Protein 1KSH (pdb70)

InterPro domains:
  IPR005225 Small GTP-binding domain [TIGR00231] (16-141)
  IPR006689 Small GTPase superfamily, ARF/SAR type [PF00025] (4-175)
  IPR006689 Small GTPase superfamily, ARF/SAR type [PR00328] (18-41)
  IPR006689 Small GTPase superfamily, ARF/SAR type [PR00328] (46-70)
  IPR006689 Small GTPase superfamily, ARF/SAR type [PR00328] (73-98)
  IPR006689 Small GTPase superfamily, ARF/SAR type [PR00328] (118-139)
  IPR006689 Small GTPase superfamily, ARF/SAR type [SM00178] (3-176)
  IPR027417 P-loop containing nucleoside triphosphate hydrolase [G3DSA:3.40.50.300] (4-183)
  IPR027417 P-loop containing nucleoside triphosphate hydrolase [SSF52540] (13-178)
  IPR044612 ADP-ribosylation factor-like protein 2/3 [PTHR45697] (1-177)
  IPR045873 ADP-ribosylation factor-like protein 2 [cd04154] (3-175)

Foldseek 3Di:
DAAEEEEEEAAPLCLVLLVQLVVVHDDPPDDFDPAWDWDFDDDPNHTYIYIYGGHYPVGLVCSVVPLARHQAYEYGGAQQCPPCLLVRLVSVVVVLVDPSNFAHAYEYEQEPPVDDRGDDVVSCVSNVVVVRDRHHYDYWYYYSNVNGGSCVRVVVNVVVSVVD/DVVVVVLVLFLVFKDWAKKFKALVVVRHTQWMDGPCQFDPPDQAATAGALCVVVRQKMKMKIKMWTQDWAAWKKKWKDKDQQPHDDIDIGTPGIDDHGDIDMDMDIDRPDQVSRAQRIKIWMWMDRVNRTSGIGIYGYGHD

Nearest PDB structures (foldseek):
  1ksj-assembly1_A  TM=1.004E+00  e=8.532E-33  Mus musculus
  3dof-assembly1_A  TM=9.939E-01  e=5.723E-32  Homo sapiens
  5di3-assembly1_A  TM=9.842E-01  e=5.595E-24  Chlamydomonas reinhardtii
  4zi2-assembly2_B  TM=9.908E-01  e=9.295E-24  Mus musculus
  3bh6-assembly1_A  TM=9.887E-01  e=1.720E-22  Mus musculus

CATH classification: 3.40.50.300

Structure (mmCIF, N/CA/C/O backbone):
data_1KSH
#
_entry.id   1KSH
#
_cell.length_a   44.454
_cell.length_b   65.395
_cell.length_c   104.409
_cell.angle_alpha   90.00
_cell.angle_beta   90.00
_cell.angle_gamma   90.00
#
_symmetry.space_group_name_H-M   'P 21 21 21'
#
loop_
_entity.id
_entity.type
_entity.pdbx_description
1 polymer 'arf-like protein 2'
2 polymer "RETINAL ROD RHODOPSIN-SENSITIVE CGMP 3',5'-CYCLIC PHOSPHODIESTERASE DELTA-SUBUNIT"
3 non-polymer 'MAGNESIUM ION'
4 non-polymer 'PHOSPHATE ION'
5 non-polymer "GUANOSINE-5'-DIPHOSPHATE"
6 water water
#
loop_
_atom_site.group_PDB
_atom_site.id
_atom_site.type_symbol
_atom_site.label_atom_id
_atom_site.label_alt_id
_atom_site.label_comp_id
_atom_site.label_asym_id
_atom_site.label_entity_id
_atom_site.label_seq_id
_atom_site.pdbx_PDB_ins_code
_atom_site.Cartn_x
_atom_site.Cartn_y
_atom_site.Cartn_z
_atom_site.occupancy
_atom_site.B_iso_or_equiv
_atom_site.auth_seq_id
_atom_site.auth_comp_id
_atom_site.auth_asym_id
_atom_site.auth_atom_id
_atom_site.pdbx_PDB_model_num
ATOM 1 N N . ARG A 1 17 ? 38.044 -4.647 25.467 1.00 55.82 15 ARG A N 1
ATOM 2 C CA . ARG A 1 17 ? 37.922 -3.387 26.258 1.00 55.23 15 ARG A CA 1
ATOM 3 C C . ARG A 1 17 ? 36.704 -3.445 27.170 1.00 53.80 15 ARG A C 1
ATOM 4 O O . ARG A 1 17 ? 35.842 -4.314 27.015 1.00 53.72 15 ARG A O 1
ATOM 12 N N . GLU A 1 18 ? 36.636 -2.523 28.124 1.00 51.72 16 GLU A N 1
ATOM 13 C CA . GLU A 1 18 ? 35.503 -2.480 29.035 1.00 49.37 16 GLU A CA 1
ATOM 14 C C . GLU A 1 18 ? 34.291 -1.982 28.255 1.00 45.63 16 GLU A C 1
ATOM 15 O O . GLU A 1 18 ? 34.431 -1.248 27.276 1.00 44.49 16 GLU A O 1
ATOM 21 N N . LEU A 1 19 ? 33.102 -2.391 28.677 1.00 40.83 17 LEU A N 1
ATOM 22 C CA . LEU A 1 19 ? 31.893 -1.922 28.016 1.00 35.84 17 LEU A CA 1
ATOM 23 C C . LEU A 1 19 ? 31.181 -0.961 28.953 1.00 33.07 17 LEU A C 1
ATOM 24 O O . LEU A 1 19 ? 31.125 -1.186 30.159 1.00 29.19 17 LEU A O 1
ATOM 29 N N . ARG A 1 20 ? 30.659 0.123 28.395 1.00 30.72 18 ARG A N 1
ATOM 30 C CA . ARG A 1 20 ? 29.940 1.094 29.198 1.00 30.59 18 ARG A CA 1
ATOM 31 C C . ARG A 1 20 ? 28.453 0.976 28.908 1.00 27.74 18 ARG A C 1
ATOM 32 O O . ARG A 1 20 ? 28.016 1.145 27.766 1.00 28.71 18 ARG A O 1
ATOM 40 N N . LEU A 1 21 ? 27.686 0.666 29.944 1.00 27.17 19 LEU A N 1
ATOM 41 C CA . LEU A 1 21 ? 26.240 0.528 29.812 1.00 26.32 19 LEU A CA 1
ATOM 42 C C . LEU A 1 21 ? 25.576 1.661 30.582 1.00 24.89 19 LEU A C 1
ATOM 43 O O . LEU A 1 21 ? 25.866 1.873 31.749 1.00 27.26 19 LEU A O 1
ATOM 48 N N . LEU A 1 22 ? 24.688 2.389 29.919 1.00 24.16 20 LEU A N 1
ATOM 49 C CA . LEU A 1 22 ? 24.003 3.503 30.546 1.00 22.57 20 LEU A CA 1
ATOM 50 C C . LEU A 1 22 ? 22.552 3.088 30.801 1.00 23.73 20 LEU A C 1
ATOM 51 O O . LEU A 1 22 ? 21.831 2.745 29.867 1.00 22.26 20 LEU A O 1
ATOM 56 N N . MET A 1 23 ? 22.143 3.080 32.065 1.00 21.00 21 MET A N 1
ATOM 57 C CA . MET A 1 23 ? 20.774 2.695 32.407 1.00 20.15 21 MET A CA 1
ATOM 58 C C . MET A 1 23 ? 19.973 3.923 32.836 1.00 18.42 21 MET A C 1
ATOM 59 O O . MET A 1 23 ? 20.258 4.566 33.852 1.00 19.54 21 MET A O 1
ATOM 64 N N . LEU A 1 24 ? 18.964 4.233 32.034 1.00 19.34 22 LEU A N 1
ATOM 65 C CA . LEU A 1 24 ? 18.120 5.395 32.240 1.00 18.46 22 LEU A CA 1
ATOM 66 C C . LEU A 1 24 ? 16.669 4.951 32.245 1.00 19.37 22 LEU A C 1
ATOM 67 O O . LEU A 1 24 ? 16.367 3.785 32.032 1.00 20.61 22 LEU A O 1
ATOM 72 N N . GLY A 1 25 ? 15.786 5.908 32.475 1.00 23.40 23 GLY A N 1
ATOM 73 C CA . GLY A 1 25 ? 14.369 5.617 32.529 1.00 23.23 23 GLY A CA 1
ATOM 74 C C . GLY A 1 25 ? 13.759 6.581 33.520 1.00 25.99 23 GLY A C 1
ATOM 75 O O . GLY A 1 25 ? 14.469 7.239 34.294 1.00 23.70 23 GLY A O 1
ATOM 76 N N . LEU A 1 26 ? 12.436 6.687 33.512 1.00 26.74 24 LEU A N 1
ATOM 77 C CA . LEU A 1 26 ? 11.792 7.590 34.448 1.00 26.72 24 LEU A CA 1
ATOM 78 C C . LEU A 1 26 ? 12.072 7.147 35.872 1.00 27.73 24 LEU A C 1
ATOM 79 O O . LEU A 1 26 ? 12.422 5.989 36.121 1.00 26.08 24 LEU A O 1
ATOM 84 N N . ASP A 1 27 ? 11.927 8.076 36.811 1.00 28.51 25 ASP A N 1
ATOM 85 C CA . ASP A 1 27 ? 12.105 7.759 38.217 1.00 30.53 25 ASP A CA 1
ATOM 86 C C . ASP A 1 27 ? 11.061 6.697 38.568 1.00 32.25 25 ASP A C 1
ATOM 87 O O . ASP A 1 27 ? 9.974 6.688 37.997 1.00 32.79 25 ASP A O 1
ATOM 92 N N . ASN A 1 28 ? 11.404 5.798 39.486 1.00 33.13 26 ASN A N 1
ATOM 93 C CA . ASN A 1 28 ? 10.505 4.727 39.924 1.00 35.30 26 ASN A CA 1
ATOM 94 C C . ASN A 1 28 ? 10.382 3.558 38.942 1.00 34.16 26 ASN A C 1
ATOM 95 O O . ASN A 1 28 ? 9.636 2.612 39.195 1.00 33.42 26 ASN A O 1
ATOM 100 N N . ALA A 1 29 ? 11.103 3.608 37.823 1.00 31.41 27 ALA A N 1
ATOM 101 C CA . ALA A 1 29 ? 11.027 2.512 36.853 1.00 30.77 27 ALA A CA 1
ATOM 102 C C . ALA A 1 29 ? 11.647 1.233 37.431 1.00 28.47 27 ALA A C 1
ATOM 103 O O . ALA A 1 29 ? 11.291 0.121 37.036 1.00 30.51 27 ALA A O 1
ATOM 105 N N . GLY A 1 30 ? 12.581 1.399 38.357 1.00 28.60 28 GLY A N 1
ATOM 106 C CA . GLY A 1 30 ? 13.221 0.251 38.979 1.00 26.12 28 GLY A CA 1
ATOM 107 C C . GLY A 1 30 ? 14.668 0.041 38.579 1.00 26.59 28 GLY A C 1
ATOM 108 O O . GLY A 1 30 ? 15.210 -1.049 38.758 1.00 24.04 28 GLY A O 1
ATOM 109 N N . LYS A 1 31 ? 15.299 1.092 38.054 1.00 25.06 29 LYS A N 1
ATOM 110 C CA . LYS A 1 31 ? 16.691 1.024 37.621 1.00 24.68 29 LYS A CA 1
ATOM 111 C C . LYS A 1 31 ? 17.643 0.524 38.702 1.00 24.19 29 LYS A C 1
ATOM 112 O O . LYS A 1 31 ? 18.399 -0.422 38.486 1.00 21.53 29 LYS A O 1
ATOM 118 N N . THR A 1 32 ? 17.597 1.150 39.873 1.00 23.68 30 THR A N 1
ATOM 119 C CA . THR A 1 32 ? 18.491 0.774 40.963 1.00 23.94 30 THR A CA 1
ATOM 120 C C . THR A 1 32 ? 18.259 -0.632 41.493 1.00 24.77 30 THR A C 1
ATOM 121 O O . THR A 1 32 ? 19.215 -1.347 41.805 1.00 23.52 30 THR A O 1
ATOM 125 N N . THR A 1 33 ? 16.998 -1.038 41.580 1.00 24.59 31 THR A N 1
ATOM 126 C CA . THR A 1 33 ? 16.689 -2.378 42.062 1.00 25.95 31 THR A CA 1
ATOM 127 C C . THR A 1 33 ? 17.241 -3.406 41.068 1.00 25.02 31 THR A C 1
ATOM 128 O O . THR A 1 33 ? 17.811 -4.416 41.467 1.00 24.79 31 THR A O 1
ATOM 132 N N . ILE A 1 34 ? 17.093 -3.138 39.774 1.00 25.33 32 ILE A N 1
ATOM 133 C CA . ILE A 1 34 ? 17.603 -4.063 38.771 1.00 24.27 32 ILE A CA 1
ATOM 134 C C . ILE A 1 34 ? 19.108 -4.228 38.944 1.00 28.03 32 ILE A C 1
ATOM 135 O O . ILE A 1 34 ? 19.620 -5.344 38.911 1.00 28.33 32 ILE A O 1
ATOM 140 N N . LEU A 1 35 ? 19.813 -3.119 39.146 1.00 28.40 33 LEU A N 1
ATOM 141 C CA . LEU A 1 35 ? 21.266 -3.189 39.284 1.00 30.02 33 LEU A CA 1
ATOM 142 C C . LEU A 1 35 ? 21.723 -3.950 40.522 1.00 30.68 33 LEU A C 1
ATOM 143 O O . LEU A 1 35 ? 22.636 -4.773 40.449 1.00 30.23 33 LEU A O 1
ATOM 148 N N . LYS A 1 36 ? 21.090 -3.686 41.658 1.00 30.02 34 LYS A N 1
ATOM 149 C CA . LYS A 1 36 ? 21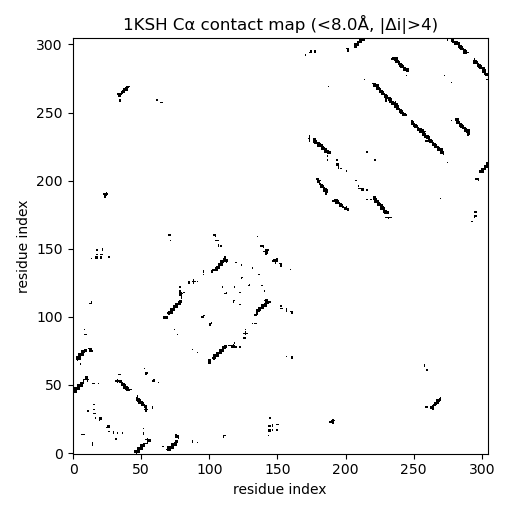.459 -4.378 42.882 1.00 31.59 34 LYS A CA 1
ATOM 150 C C . LYS A 1 36 ? 21.038 -5.841 42.808 1.00 32.18 34 LYS A C 1
ATOM 151 O O . LYS A 1 36 ? 21.801 -6.728 43.189 1.00 31.35 34 LYS A O 1
ATOM 157 N N . LYS A 1 37 ? 19.834 -6.096 42.303 1.00 31.84 35 LYS A N 1
ATOM 158 C CA . LYS A 1 37 ? 19.352 -7.462 42.171 1.00 32.98 35 LYS A CA 1
ATOM 159 C C . LYS A 1 37 ? 20.323 -8.245 41.281 1.00 33.76 35 LYS A C 1
ATOM 160 O O . LYS A 1 37 ? 20.697 -9.382 41.586 1.00 30.29 35 LYS A O 1
ATOM 166 N N . PHE A 1 38 ? 20.735 -7.623 40.181 1.00 32.95 36 PHE A N 1
ATOM 167 C CA . PHE A 1 38 ? 21.648 -8.263 39.249 1.00 36.53 36 PHE A CA 1
ATOM 168 C C . PHE A 1 38 ? 22.969 -8.652 39.900 1.00 36.39 36 PHE A C 1
ATOM 169 O O . PHE A 1 38 ? 23.537 -9.689 39.563 1.00 34.66 36 PHE A O 1
ATOM 177 N N . ASN A 1 39 ? 23.443 -7.836 40.841 1.00 36.28 37 ASN A N 1
ATOM 178 C CA . ASN A 1 39 ? 24.711 -8.103 41.521 1.00 39.31 37 ASN A CA 1
ATOM 179 C C . ASN A 1 39 ? 24.546 -8.891 42.827 1.00 41.18 37 ASN A C 1
ATOM 180 O O . ASN A 1 39 ? 25.454 -8.935 43.654 1.00 42.43 37 ASN A O 1
ATOM 185 N N . GLY A 1 40 ? 23.384 -9.510 43.009 1.00 41.83 38 GLY A N 1
ATOM 186 C CA . GLY A 1 40 ? 23.146 -10.301 44.207 1.00 43.64 38 GLY A CA 1
ATOM 187 C C . GLY A 1 40 ? 23.154 -9.537 45.517 1.00 43.53 38 GLY A C 1
ATOM 188 O O . GLY A 1 40 ? 23.491 -10.086 46.567 1.00 44.09 38 GLY A O 1
ATOM 189 N N . GLU A 1 41 ? 22.775 -8.268 45.468 1.00 43.53 39 GLU A N 1
ATOM 190 C CA . GLU A 1 41 ? 22.743 -7.444 46.667 1.00 44.22 39 GLU A CA 1
ATOM 191 C C . GLU A 1 41 ? 21.302 -7.245 47.122 1.00 45.05 39 GLU A C 1
ATOM 192 O O . GLU A 1 41 ? 20.371 -7.424 46.337 1.00 45.29 39 GLU A O 1
ATOM 198 N N . ASP A 1 42 ? 21.120 -6.892 48.392 1.00 47.21 40 ASP A N 1
ATOM 199 C CA . ASP A 1 42 ? 19.783 -6.678 48.940 1.00 50.34 40 ASP A CA 1
ATOM 200 C C . ASP A 1 42 ? 19.089 -5.493 48.271 1.00 50.95 40 ASP A C 1
ATOM 201 O O . ASP A 1 42 ? 19.712 -4.457 48.032 1.00 51.94 40 ASP A O 1
ATOM 206 N N . VAL A 1 43 ? 17.801 -5.648 47.975 1.00 50.37 41 VAL A N 1
ATOM 207 C CA . VAL A 1 43 ? 17.025 -4.593 47.331 1.00 53.02 41 VAL A CA 1
ATOM 208 C C . VAL A 1 43 ? 15.781 -4.219 48.137 1.00 55.76 41 VAL A C 1
ATOM 209 O O . VAL A 1 43 ? 14.702 -4.011 47.576 1.00 57.30 41 VAL A O 1
ATOM 213 N N . ASP A 1 44 ? 15.931 -4.132 49.454 1.00 57.40 42 ASP A N 1
ATOM 214 C CA . ASP A 1 44 ? 14.805 -3.783 50.314 1.00 59.16 42 ASP A CA 1
ATOM 215 C C . ASP A 1 44 ? 14.996 -2.395 50.912 1.00 58.81 42 ASP A C 1
ATOM 216 O O . ASP A 1 44 ? 14.042 -1.768 51.374 1.00 59.54 42 ASP A O 1
ATOM 221 N N . THR A 1 45 ? 16.236 -1.920 50.889 1.00 58.54 43 THR A N 1
ATOM 222 C CA . THR A 1 45 ? 16.566 -0.607 51.423 1.00 57.93 43 THR A CA 1
ATOM 223 C C . THR A 1 45 ? 17.015 0.322 50.299 1.00 56.41 43 THR A C 1
ATOM 224 O O . THR A 1 45 ? 17.998 1.054 50.434 1.00 57.27 43 THR A O 1
ATOM 228 N N . ILE A 1 46 ? 16.293 0.285 49.187 1.00 53.98 44 ILE A N 1
ATOM 229 C CA . ILE A 1 46 ? 16.626 1.129 48.047 1.00 50.88 44 ILE A CA 1
ATOM 230 C C . ILE A 1 46 ? 15.836 2.429 48.072 1.00 49.28 44 ILE A C 1
ATOM 231 O O . ILE A 1 46 ? 14.613 2.423 48.193 1.00 49.67 44 ILE A O 1
ATOM 236 N N . SER A 1 47 ? 16.544 3.546 47.957 1.00 46.29 45 SER A N 1
ATOM 237 C CA . SER A 1 47 ? 15.905 4.856 47.958 1.00 42.66 45 SER A CA 1
ATOM 238 C C . SER A 1 47 ? 16.171 5.551 46.627 1.00 39.84 45 SER A C 1
ATOM 239 O O . SER A 1 47 ? 16.971 5.075 45.819 1.00 38.82 45 SER A O 1
ATOM 242 N N . PRO A 1 48 ? 15.489 6.678 46.373 1.00 36.83 46 PRO A N 1
ATOM 243 C CA . PRO A 1 48 ? 15.698 7.395 45.115 1.00 33.28 46 PRO A CA 1
ATOM 244 C C . PRO A 1 48 ? 17.153 7.804 44.891 1.00 31.17 46 PRO A C 1
ATOM 245 O O . PRO A 1 48 ? 17.838 8.240 45.812 1.00 29.44 46 PRO A O 1
ATOM 249 N N . THR A 1 49 ? 17.615 7.658 43.654 1.00 26.43 47 THR A N 1
ATOM 250 C CA . THR A 1 49 ? 18.977 8.025 43.300 1.00 26.17 47 THR A CA 1
ATOM 251 C C . THR A 1 49 ? 19.008 9.504 42.946 1.00 25.50 47 THR A C 1
ATOM 252 O O . THR A 1 49 ? 18.326 9.943 42.020 1.00 25.94 47 THR A O 1
ATOM 256 N N . LEU A 1 50 ? 19.800 10.260 43.698 1.00 25.42 48 LEU A N 1
ATOM 257 C CA . LEU A 1 50 ? 19.936 11.704 43.516 1.00 27.32 48 LEU A CA 1
ATOM 258 C C . LEU A 1 50 ? 21.302 11.988 42.910 1.00 24.87 48 LEU A C 1
ATOM 259 O O . LEU A 1 50 ? 22.066 12.788 43.436 1.00 24.61 48 LEU A O 1
ATOM 264 N N . GLY A 1 51 ? 21.599 11.331 41.801 1.00 22.36 49 GLY A N 1
ATOM 265 C CA . GLY A 1 51 ? 22.890 11.486 41.165 1.00 22.69 49 GLY A CA 1
ATOM 266 C C . GLY A 1 51 ? 23.047 10.189 40.415 1.00 21.95 49 GLY A C 1
ATOM 267 O O . GLY A 1 51 ? 22.080 9.715 39.820 1.00 22.56 49 GLY A O 1
ATOM 268 N N . PHE A 1 52 ? 24.238 9.603 40.428 1.00 20.69 50 PHE A N 1
ATOM 269 C CA . PHE A 1 52 ? 24.410 8.333 39.745 1.00 22.51 50 PHE A CA 1
ATOM 270 C C . PHE A 1 52 ? 24.870 7.210 40.663 1.00 23.34 50 PHE A C 1
ATOM 271 O O . PHE A 1 52 ? 25.377 7.445 41.768 1.00 21.66 50 PHE A O 1
ATOM 279 N N A ASN A 1 53 ? 24.655 5.979 40.207 0.60 23.18 51 ASN A N 1
ATOM 280 N N B ASN A 1 53 ? 24.682 5.997 40.160 0.40 23.27 51 ASN A N 1
ATOM 281 C CA A ASN A 1 53 ? 25.086 4.772 40.909 0.60 25.05 51 ASN A CA 1
ATOM 282 C CA B ASN A 1 53 ? 25.012 4.752 40.834 0.40 24.63 51 ASN A CA 1
ATOM 283 C C A ASN A 1 53 ? 25.821 3.980 39.829 0.60 25.56 51 ASN A C 1
ATOM 284 C C B ASN A 1 53 ? 25.813 3.944 39.804 0.40 25.19 51 ASN A C 1
ATOM 285 O O A ASN A 1 53 ? 25.220 3.555 38.841 0.60 24.83 51 ASN A O 1
ATOM 286 O O B ASN A 1 53 ? 25.246 3.461 38.823 0.40 24.82 51 ASN A O 1
ATOM 295 N N . ILE A 1 54 ? 27.122 3.805 40.017 1.00 25.09 52 ILE A N 1
ATOM 296 C CA . ILE A 1 54 ? 27.964 3.078 39.070 1.00 26.39 52 ILE A CA 1
ATOM 297 C C . ILE A 1 54 ? 28.548 1.787 39.625 1.00 27.56 52 ILE A C 1
ATOM 298 O O . ILE A 1 54 ? 29.147 1.780 40.697 1.00 29.03 52 ILE A O 1
ATOM 303 N N . LYS A 1 55 ? 28.357 0.697 38.889 1.00 27.80 53 LYS A N 1
ATOM 304 C CA . LYS A 1 55 ? 28.913 -0.589 39.277 1.00 27.61 53 LYS A CA 1
ATOM 305 C C . LYS A 1 55 ? 29.878 -1.032 38.193 1.00 29.83 53 LYS A C 1
ATOM 306 O O . LYS A 1 55 ? 29.552 -1.002 37.004 1.00 27.70 53 LYS A O 1
ATOM 312 N N . THR A 1 56 ? 31.087 -1.386 38.611 1.00 30.00 54 THR A N 1
ATOM 313 C CA . THR A 1 56 ? 32.112 -1.878 37.705 1.00 34.50 54 THR A CA 1
ATOM 314 C C . THR A 1 56 ? 32.204 -3.349 38.071 1.00 34.89 54 THR A C 1
ATOM 315 O O . THR A 1 56 ? 32.467 -3.683 39.222 1.00 34.26 54 THR A O 1
ATOM 319 N N . LEU A 1 57 ? 31.967 -4.229 37.106 1.00 37.40 55 LEU A N 1
ATOM 320 C CA . LEU A 1 57 ? 32.023 -5.658 37.382 1.00 38.18 55 LEU A CA 1
ATOM 321 C C . LEU A 1 57 ? 32.307 -6.462 36.127 1.00 38.51 55 LEU A C 1
ATOM 322 O O . LEU A 1 57 ? 32.376 -5.908 35.034 1.00 39.73 55 LEU A O 1
ATOM 327 N N . GLU A 1 58 ? 32.488 -7.767 36.288 1.00 40.40 56 GLU A N 1
ATOM 328 C CA . GLU A 1 58 ? 32.739 -8.634 35.141 1.00 42.41 56 GLU A CA 1
ATOM 329 C C . GLU A 1 58 ? 31.607 -9.645 35.031 1.00 40.15 56 GLU A C 1
ATOM 330 O O . GLU A 1 58 ? 31.120 -10.168 36.031 1.00 39.87 56 GLU A O 1
ATOM 336 N N . HIS A 1 59 ? 31.177 -9.902 33.804 1.00 39.52 57 HIS A N 1
ATOM 337 C CA . HIS A 1 59 ? 30.097 -10.845 33.562 1.00 38.15 57 HIS A CA 1
ATOM 338 C C . HIS A 1 59 ? 30.366 -11.556 32.247 1.00 37.05 57 HIS A C 1
ATOM 339 O O . HIS A 1 59 ? 30.417 -10.921 31.193 1.00 37.35 57 HIS A O 1
ATOM 346 N N . ARG A 1 60 ? 30.554 -12.869 32.309 1.00 37.85 58 ARG A N 1
ATOM 347 C CA . ARG A 1 60 ? 30.809 -13.631 31.097 1.00 38.52 58 ARG A CA 1
ATOM 348 C C . ARG A 1 60 ? 32.067 -13.124 30.407 1.00 39.75 58 ARG A C 1
ATOM 349 O O . ARG A 1 60 ? 32.092 -12.965 29.187 1.00 40.19 58 ARG A O 1
ATOM 362 N N . GLY A 1 61 ? 33.106 -12.854 31.189 1.00 40.19 59 GLY A N 1
ATOM 363 C CA . GLY A 1 61 ? 34.352 -12.380 30.611 1.00 40.89 59 GLY A CA 1
ATOM 364 C C . GLY A 1 61 ? 34.387 -10.914 30.218 1.00 40.58 59 GLY A C 1
ATOM 365 O O . GLY A 1 61 ? 35.453 -10.392 29.896 1.00 41.98 59 GLY A O 1
ATOM 366 N N . PHE A 1 62 ? 33.234 -10.248 30.217 1.00 40.19 60 PHE A N 1
ATOM 367 C CA . PHE A 1 62 ? 33.193 -8.831 29.869 1.00 39.31 60 PHE A CA 1
ATOM 368 C C . PHE A 1 62 ? 33.382 -7.996 31.128 1.00 38.77 60 PHE A C 1
ATOM 369 O O . PHE A 1 62 ? 32.868 -8.346 32.189 1.00 38.58 60 PHE A O 1
ATOM 377 N N . LYS A 1 63 ? 34.113 -6.896 31.006 1.00 39.57 61 LYS A N 1
ATOM 378 C CA . LYS A 1 63 ? 34.292 -5.987 32.130 1.00 40.85 61 LYS A CA 1
ATOM 379 C C . LYS A 1 63 ? 33.284 -4.886 31.837 1.00 38.30 61 LYS A C 1
ATOM 380 O O . LYS A 1 63 ? 33.360 -4.233 30.800 1.00 37.95 61 LYS A O 1
ATOM 386 N N . LEU A 1 64 ? 32.343 -4.680 32.748 1.00 35.96 62 LEU A N 1
ATOM 387 C CA . LEU A 1 64 ? 31.309 -3.685 32.530 1.00 33.46 62 LEU A CA 1
ATOM 388 C C . LEU A 1 64 ? 31.315 -2.521 33.508 1.00 33.11 62 LEU A C 1
ATOM 389 O O . LEU A 1 64 ? 31.650 -2.676 34.684 1.00 34.57 62 LEU A O 1
ATOM 394 N N . ASN A 1 65 ? 30.950 -1.350 32.997 1.00 30.95 63 ASN A N 1
ATOM 395 C CA . ASN A 1 65 ? 30.825 -0.147 33.806 1.00 31.21 63 ASN A CA 1
ATOM 396 C C . ASN A 1 65 ? 29.367 0.223 33.602 1.00 28.99 63 ASN A C 1
ATOM 397 O O . ASN A 1 65 ? 29.011 0.768 32.560 1.00 30.87 63 ASN A O 1
ATOM 402 N N . ILE A 1 66 ? 28.524 -0.078 34.583 1.00 28.15 64 ILE A N 1
ATOM 403 C CA . ILE A 1 66 ? 27.100 0.205 34.457 1.00 26.80 64 ILE A CA 1
ATOM 404 C C . ILE A 1 66 ? 26.660 1.445 35.218 1.00 25.91 64 ILE A C 1
ATOM 405 O O . ILE A 1 66 ? 26.726 1.504 36.452 1.00 26.46 64 ILE A O 1
ATOM 410 N N . TRP A 1 67 ? 26.212 2.439 34.463 1.00 21.61 65 TRP A N 1
ATOM 411 C CA . TRP A 1 67 ? 25.769 3.694 35.038 1.00 23.62 65 TRP A CA 1
ATOM 412 C C . TRP A 1 67 ? 24.252 3.789 35.199 1.00 24.40 65 TRP A C 1
ATOM 413 O O . TRP A 1 67 ? 23.519 3.884 34.216 1.00 26.97 65 TRP A O 1
ATOM 424 N N . ASP A 1 68 ? 23.797 3.774 36.443 1.00 24.11 66 ASP A N 1
ATOM 425 C CA . ASP A 1 68 ? 22.381 3.913 36.748 1.00 21.16 66 ASP A CA 1
ATOM 426 C C . ASP A 1 68 ? 2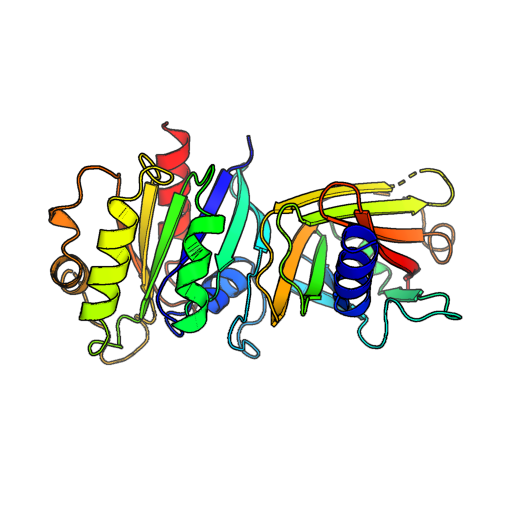2.243 5.383 37.146 1.00 20.34 66 ASP A C 1
ATOM 427 O O . ASP A 1 68 ? 22.687 5.792 38.215 1.00 21.87 66 ASP A O 1
ATOM 432 N N . VAL A 1 69 ? 21.676 6.199 36.264 1.00 20.66 67 VAL A N 1
ATOM 433 C CA . VAL A 1 69 ? 21.536 7.615 36.581 1.00 20.75 67 VAL A CA 1
ATOM 434 C C . VAL A 1 69 ? 20.096 7.934 36.996 1.00 21.62 67 VAL A C 1
ATOM 435 O O . VAL A 1 69 ? 19.151 7.447 36.376 1.00 21.62 67 VAL A O 1
ATOM 439 N N . GLY A 1 70 ? 19.945 8.756 38.032 1.00 21.42 68 GLY A N 1
ATOM 440 C CA . GLY A 1 70 ? 18.622 9.129 38.520 1.00 22.84 68 GLY A CA 1
ATOM 441 C C . GLY A 1 70 ? 17.705 9.659 37.436 1.00 24.38 68 GLY A C 1
ATOM 442 O O . GLY A 1 70 ? 18.122 10.446 36.581 1.00 23.88 68 GLY A O 1
ATOM 443 N N . GLY A 1 71 ? 16.437 9.259 37.505 1.00 24.79 69 GLY A N 1
ATOM 444 C CA . GLY A 1 71 ? 15.466 9.661 36.505 1.00 25.10 69 GLY A CA 1
ATOM 445 C C . GLY A 1 71 ? 14.439 10.714 36.901 1.00 27.60 69 GLY A C 1
ATOM 446 O O . GLY A 1 71 ? 13.519 10.991 36.121 1.00 27.25 69 GLY A O 1
ATOM 447 N N . GLN A 1 72 ? 14.569 11.286 38.096 1.00 29.32 70 GLN A N 1
ATOM 448 C CA . GLN A 1 72 ? 13.652 12.341 38.528 1.00 33.76 70 GLN A CA 1
ATOM 449 C C . GLN A 1 72 ? 13.685 13.407 37.428 1.00 34.78 70 GLN A C 1
ATOM 450 O O . GLN A 1 72 ? 14.676 13.537 36.700 1.00 33.26 70 GLN A O 1
ATOM 456 N N . LYS A 1 73 ? 12.606 14.171 37.304 1.00 36.97 71 LYS A N 1
ATOM 457 C CA . LYS A 1 73 ? 12.529 15.211 36.283 1.00 38.88 71 LYS A CA 1
ATOM 458 C C . LYS A 1 73 ? 13.758 16.124 36.334 1.00 37.27 71 LYS A C 1
ATOM 459 O O . LYS A 1 73 ? 14.421 16.351 35.325 1.00 35.93 71 LYS A O 1
ATOM 465 N N . SER A 1 74 ? 14.056 16.630 37.524 1.00 36.79 72 SER A N 1
ATOM 466 C CA . SER A 1 74 ? 15.180 17.531 37.736 1.00 36.24 72 SER A CA 1
ATOM 467 C C . SER A 1 74 ? 16.543 16.993 37.307 1.00 36.40 72 SER A C 1
ATOM 468 O O . SER A 1 74 ? 17.448 17.773 36.998 1.00 36.22 72 SER A O 1
ATOM 471 N N . LEU A 1 75 ? 16.690 15.672 37.281 1.00 31.08 73 LEU A N 1
ATOM 472 C CA . LEU A 1 75 ? 17.969 15.061 36.923 1.00 28.50 73 LEU A CA 1
ATOM 473 C C . LEU A 1 75 ? 18.150 14.725 35.447 1.00 28.60 73 LEU A C 1
ATOM 474 O O . LEU A 1 75 ? 19.280 14.632 34.967 1.00 24.33 73 LEU A O 1
ATOM 479 N N . ARG A 1 76 ? 17.050 14.541 34.723 1.00 28.37 74 ARG A N 1
ATOM 480 C CA . ARG A 1 76 ? 17.139 14.171 33.312 1.00 30.30 74 ARG A CA 1
ATOM 481 C C . ARG A 1 76 ? 17.929 15.137 32.461 1.00 30.95 74 ARG A C 1
ATOM 482 O O . ARG A 1 76 ? 18.570 14.726 31.486 1.00 32.27 74 ARG A O 1
ATOM 490 N N . SER A 1 77 ? 17.906 16.415 32.820 1.00 31.05 75 SER A N 1
ATOM 491 C CA . SER A 1 77 ? 18.639 17.386 32.026 1.00 33.02 75 SER A CA 1
ATOM 492 C C . SER A 1 77 ? 20.140 17.093 32.040 1.00 32.77 75 SER A C 1
ATOM 493 O O . SER A 1 77 ? 20.862 17.549 31.160 1.00 33.90 75 SER A O 1
ATOM 496 N N . TYR A 1 78 ? 20.603 16.309 33.017 1.00 29.84 76 TYR A N 1
ATOM 497 C CA . TYR A 1 78 ? 22.025 15.980 33.115 1.00 27.48 76 TYR A CA 1
ATOM 498 C C . TYR A 1 78 ? 22.398 14.672 32.434 1.00 26.37 76 TYR A C 1
ATOM 499 O O . TYR A 1 78 ? 23.587 14.367 32.264 1.00 24.77 76 TYR A O 1
ATOM 508 N N . TRP A 1 79 ? 21.389 13.892 32.054 1.00 24.08 77 TRP A N 1
ATOM 509 C CA . TRP A 1 79 ? 21.623 12.623 31.387 1.00 24.41 77 TRP A CA 1
ATOM 510 C C . TRP A 1 79 ? 22.623 12.740 30.240 1.00 22.91 77 TRP A C 1
ATOM 511 O O . TRP A 1 79 ? 23.483 11.879 30.080 1.00 22.48 77 TRP A O 1
ATOM 522 N N . ARG A 1 80 ? 22.501 13.801 29.440 1.00 25.08 78 ARG A N 1
ATOM 523 C CA . ARG A 1 80 ? 23.381 13.971 28.284 1.00 24.80 78 ARG A CA 1
ATOM 524 C C . ARG A 1 80 ? 24.870 14.097 28.605 1.00 26.44 78 ARG A C 1
ATOM 525 O O . ARG A 1 80 ? 25.717 13.897 27.730 1.00 25.82 78 ARG A O 1
ATOM 533 N N . ASN A 1 81 ? 25.192 14.405 29.856 1.00 25.61 79 ASN A N 1
ATOM 534 C CA . ASN A 1 81 ? 26.591 14.525 30.264 1.00 26.42 79 ASN A CA 1
ATOM 535 C C . ASN A 1 81 ? 27.243 13.154 30.407 1.00 25.73 79 ASN A C 1
ATOM 536 O O . ASN A 1 81 ? 28.445 13.046 30.626 1.00 25.41 79 ASN A O 1
ATOM 541 N N . TYR A 1 82 ? 26.449 12.102 30.274 1.00 25.08 80 TYR A N 1
ATOM 542 C CA . TYR A 1 82 ? 26.979 10.757 30.401 1.00 23.22 80 TYR A CA 1
ATOM 543 C C . TYR A 1 82 ? 26.819 9.945 29.111 1.00 24.28 80 TYR A C 1
ATOM 544 O O . TYR A 1 82 ? 27.035 8.738 29.109 1.00 24.03 80 TYR A O 1
ATOM 553 N N . PHE A 1 83 ? 26.450 10.600 28.012 1.00 25.43 81 PHE A N 1
ATOM 554 C CA . PHE A 1 83 ? 26.271 9.867 26.756 1.00 27.82 81 PHE A CA 1
ATOM 555 C C . PHE A 1 83 ? 27.558 9.387 26.112 1.00 28.54 81 PHE A C 1
ATOM 556 O O . PHE A 1 83 ? 27.609 8.290 25.564 1.00 29.40 81 PHE A O 1
ATOM 564 N N . GLU A 1 84 ? 28.592 10.214 26.167 1.00 31.43 82 GLU A N 1
ATOM 565 C CA . GLU A 1 84 ? 29.865 9.876 25.545 1.00 35.86 82 GLU A CA 1
ATOM 566 C C . GLU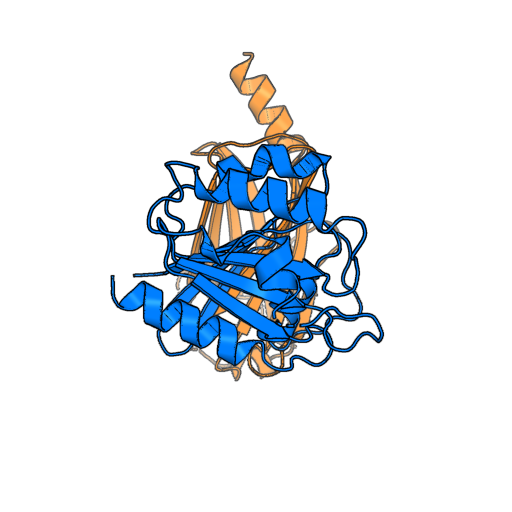 A 1 84 ? 30.389 8.481 25.821 1.00 36.21 82 GLU A C 1
ATOM 567 O O . GLU A 1 84 ? 30.495 8.058 26.974 1.00 36.07 82 GLU A O 1
ATOM 573 N N . SER A 1 85 ? 30.714 7.783 24.735 1.00 36.05 83 SER A N 1
ATOM 574 C CA . SER A 1 85 ? 31.266 6.434 24.762 1.00 36.34 83 SER A CA 1
ATOM 575 C C . SER A 1 85 ? 30.356 5.345 25.316 1.00 36.78 83 SER A C 1
ATOM 576 O O . SER A 1 85 ? 30.832 4.325 25.810 1.00 36.89 83 SER A O 1
ATOM 579 N N . THR A 1 86 ? 29.048 5.553 25.231 1.00 35.55 84 THR A N 1
ATOM 580 C CA . THR A 1 86 ? 28.109 4.550 25.711 1.00 33.69 84 THR A CA 1
ATOM 581 C C . THR A 1 86 ? 28.009 3.451 24.664 1.00 32.29 84 THR A C 1
ATOM 582 O O . THR A 1 86 ? 27.766 3.736 23.495 1.00 32.42 84 THR A O 1
ATOM 586 N N . ASP A 1 87 ? 28.205 2.205 25.084 1.00 31.94 85 ASP A N 1
ATOM 587 C CA . ASP A 1 87 ? 28.124 1.066 24.172 1.00 31.90 85 ASP A CA 1
ATOM 588 C C . ASP A 1 87 ? 26.719 0.494 24.161 1.00 31.59 85 ASP A C 1
ATOM 589 O O . ASP A 1 87 ? 26.220 0.029 23.127 1.00 31.28 85 ASP A O 1
ATOM 594 N N . GLY A 1 88 ? 26.078 0.533 25.322 1.00 29.45 86 GLY A N 1
ATOM 595 C CA . GLY A 1 88 ? 24.735 0.014 25.420 1.00 28.67 86 GLY A CA 1
ATOM 596 C C . GLY A 1 88 ? 23.853 0.877 26.293 1.00 29.45 86 GLY A C 1
ATOM 597 O O . GLY A 1 88 ? 24.278 1.378 27.342 1.00 24.34 86 GLY A O 1
ATOM 598 N N . LEU A 1 89 ? 22.618 1.059 25.844 1.00 27.12 87 LEU A N 1
ATOM 599 C CA . LEU A 1 89 ? 21.638 1.841 26.582 1.00 27.68 87 LEU A CA 1
ATOM 600 C C . LEU A 1 89 ? 20.586 0.884 27.132 1.00 26.21 87 LEU A C 1
ATOM 601 O O . LEU A 1 89 ? 20.037 0.070 26.393 1.00 27.40 87 LEU A O 1
ATOM 606 N N . ILE A 1 90 ? 20.322 0.954 28.432 1.00 22.76 88 ILE A N 1
ATOM 607 C CA . ILE A 1 90 ? 19.311 0.100 29.040 1.00 24.41 88 ILE A CA 1
ATOM 608 C C . ILE A 1 90 ? 18.171 1.016 29.472 1.00 25.52 88 ILE A C 1
ATOM 609 O O . ILE A 1 90 ? 18.331 1.818 30.393 1.00 24.98 88 ILE A O 1
ATOM 614 N N . TRP A 1 91 ? 17.028 0.906 28.797 1.00 24.68 89 TRP A N 1
ATOM 615 C CA . TRP A 1 91 ? 15.870 1.746 29.101 1.00 25.29 89 TRP A CA 1
ATOM 616 C C . TRP A 1 91 ? 14.883 0.956 29.950 1.00 26.82 89 TRP A C 1
ATOM 617 O O . TRP A 1 91 ? 14.264 0.001 29.474 1.00 27.31 89 TRP A O 1
ATOM 628 N N . VAL A 1 92 ? 14.737 1.365 31.205 1.00 28.02 90 VAL A N 1
ATOM 629 C CA . VAL A 1 92 ? 13.850 0.680 32.139 1.00 27.84 90 VAL A CA 1
ATOM 630 C C . VAL A 1 92 ? 12.490 1.343 32.232 1.00 30.00 90 VAL A C 1
ATOM 631 O O . VAL A 1 92 ? 12.380 2.558 32.422 1.00 28.02 90 VAL A O 1
ATOM 635 N N . VAL A 1 93 ? 11.456 0.520 32.091 1.00 30.49 91 VAL A N 1
ATOM 636 C CA . VAL A 1 93 ? 10.081 0.989 32.134 1.00 32.82 91 VAL A CA 1
ATOM 637 C C . VAL A 1 93 ? 9.290 0.291 33.224 1.00 33.26 91 VAL A C 1
ATOM 638 O O . VAL A 1 93 ? 9.461 -0.911 33.459 1.00 32.50 91 VAL A O 1
ATOM 642 N N . ASP A 1 94 ? 8.439 1.053 33.904 1.00 32.93 92 ASP A N 1
ATOM 643 C CA . ASP A 1 94 ? 7.569 0.477 34.917 1.00 35.41 92 ASP A CA 1
ATOM 644 C C . ASP A 1 94 ? 6.358 0.007 34.106 1.00 36.40 92 ASP A C 1
ATOM 645 O O . ASP A 1 94 ? 5.522 0.817 33.689 1.00 35.63 92 ASP A O 1
ATOM 650 N N . SER A 1 95 ? 6.285 -1.298 33.869 1.00 36.33 93 SER A N 1
ATOM 651 C CA . SER A 1 95 ? 5.214 -1.894 33.081 1.00 38.55 93 SER A CA 1
ATOM 652 C C . SER A 1 95 ? 3.815 -1.631 33.621 1.00 39.81 93 SER A C 1
ATOM 653 O O . SER A 1 95 ? 2.839 -1.673 32.871 1.00 39.54 93 SER A O 1
ATOM 656 N N . ALA A 1 96 ? 3.722 -1.352 34.914 1.00 41.90 94 ALA A N 1
ATOM 657 C CA . ALA A 1 96 ? 2.431 -1.107 35.546 1.00 45.16 94 ALA A CA 1
ATOM 658 C C . ALA A 1 96 ? 2.077 0.371 35.699 1.00 46.75 94 ALA A C 1
ATOM 659 O O . ALA A 1 96 ? 1.065 0.704 36.317 1.00 48.05 94 ALA A O 1
ATOM 661 N N . ASP A 1 97 ? 2.900 1.260 35.150 1.00 48.37 95 ASP A N 1
ATOM 662 C CA . ASP A 1 97 ? 2.615 2.688 35.243 1.00 49.69 95 ASP A CA 1
ATOM 663 C C . ASP A 1 97 ? 2.199 3.226 33.877 1.00 50.38 95 ASP A C 1
ATOM 664 O O . ASP A 1 97 ? 2.906 4.011 33.242 1.00 47.28 95 ASP A O 1
ATOM 669 N N . ARG A 1 98 ? 1.026 2.776 33.445 1.00 52.58 96 ARG A N 1
ATOM 670 C CA . ARG A 1 98 ? 0.430 3.147 32.171 1.00 54.71 96 ARG A CA 1
ATOM 671 C C . ARG A 1 98 ? 0.313 4.663 32.011 1.00 54.56 96 ARG A C 1
ATOM 672 O O . ARG A 1 98 ? 0.337 5.185 30.895 1.00 54.88 96 ARG A O 1
ATOM 680 N N . GLN A 1 99 ? 0.196 5.364 33.134 1.00 54.63 97 GLN A N 1
ATOM 681 C CA . GLN A 1 99 ? 0.066 6.816 33.122 1.00 55.38 97 GLN A CA 1
ATOM 682 C C . GLN A 1 99 ? 1.210 7.547 32.428 1.00 54.38 97 GLN A C 1
ATOM 683 O O . GLN A 1 99 ? 0.989 8.296 31.473 1.00 54.16 97 GLN A O 1
ATOM 689 N N . ARG A 1 100 ? 2.427 7.336 32.919 1.00 52.56 98 ARG A N 1
ATOM 690 C CA . ARG A 1 100 ? 3.600 7.99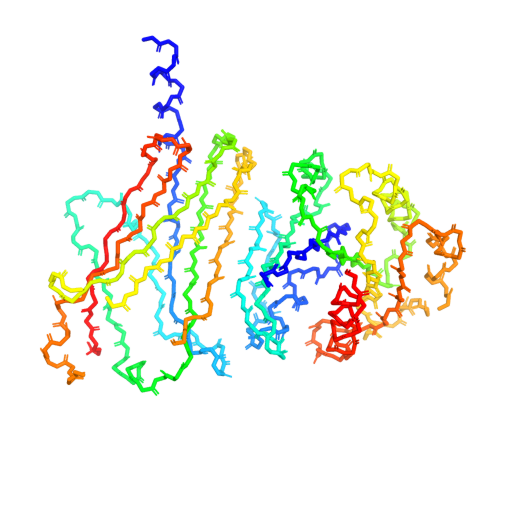6 32.359 1.00 50.44 98 ARG A CA 1
ATOM 691 C C . ARG A 1 100 ? 4.188 7.268 31.162 1.00 48.74 98 ARG A C 1
ATOM 692 O O . ARG A 1 100 ? 5.313 7.544 30.744 1.00 47.67 98 ARG A O 1
ATOM 700 N N . MET A 1 101 ? 3.416 6.352 30.595 1.00 48.06 99 MET A N 1
ATOM 701 C CA . MET A 1 101 ? 3.886 5.593 29.451 1.00 47.52 99 MET A CA 1
ATOM 702 C C . MET A 1 101 ? 4.112 6.507 28.247 1.00 46.56 99 MET A C 1
ATOM 703 O O . MET A 1 101 ? 4.952 6.223 27.396 1.00 46.44 99 MET A O 1
ATOM 708 N N . GLN A 1 102 ? 3.365 7.606 28.176 1.00 45.39 100 GLN A N 1
ATOM 709 C CA . GLN A 1 102 ? 3.516 8.557 27.076 1.00 45.20 100 GLN A CA 1
ATOM 710 C C . GLN A 1 102 ? 4.781 9.401 27.246 1.00 42.89 100 GLN A C 1
ATOM 711 O O . GLN A 1 102 ? 5.491 9.678 26.270 1.00 40.01 100 GLN A O 1
ATOM 721 N N . ASP A 1 103 ? 5.051 9.816 28.481 1.00 40.84 101 ASP A N 1
ATOM 722 C CA . ASP A 1 103 ? 6.247 10.600 28.775 1.00 40.95 101 ASP A CA 1
ATOM 723 C C . ASP A 1 103 ? 7.452 9.693 28.558 1.00 40.41 101 ASP A C 1
ATOM 724 O O . ASP A 1 103 ? 8.478 10.113 28.018 1.00 38.19 101 ASP A O 1
ATOM 729 N N . CYS A 1 104 ? 7.304 8.439 28.979 1.00 38.86 102 CYS A N 1
ATOM 730 C CA . CYS A 1 104 ? 8.356 7.441 28.824 1.00 38.43 102 CYS A CA 1
ATOM 731 C C . CYS A 1 104 ? 8.713 7.355 27.334 1.00 37.93 102 CYS A C 1
ATOM 732 O O . CYS A 1 104 ? 9.885 7.403 26.959 1.00 35.85 102 CYS A O 1
ATOM 735 N N . GLN A 1 105 ? 7.691 7.257 26.486 1.00 38.23 103 GLN A N 1
ATOM 736 C CA . GLN A 1 105 ? 7.897 7.175 25.043 1.00 37.52 103 GLN A CA 1
ATOM 737 C C . GLN A 1 105 ? 8.681 8.370 24.527 1.00 37.38 103 GLN A C 1
ATOM 738 O O . GLN A 1 105 ? 9.658 8.209 23.795 1.00 34.84 103 GLN A O 1
ATOM 744 N N . ARG A 1 106 ? 8.252 9.570 24.909 1.00 37.52 104 ARG A N 1
ATOM 745 C CA . ARG A 1 106 ? 8.918 10.774 24.438 1.00 38.97 104 ARG A CA 1
ATOM 746 C C . ARG A 1 106 ? 10.374 10.870 24.878 1.00 37.54 104 ARG A C 1
ATOM 747 O O . ARG A 1 106 ? 11.234 11.263 24.092 1.00 35.49 104 ARG A O 1
ATOM 755 N N . GLU A 1 107 ? 10.656 10.497 26.122 1.00 37.87 105 GLU A N 1
ATOM 756 C CA . GLU A 1 107 ? 12.026 10.541 26.631 1.00 35.52 105 GLU A CA 1
ATOM 757 C C . GLU A 1 107 ? 12.907 9.592 25.823 1.00 35.81 105 GLU A C 1
ATOM 758 O O . GLU A 1 107 ? 14.018 9.943 25.422 1.00 34.58 105 GLU A O 1
ATOM 764 N N . LEU A 1 108 ? 12.406 8.381 25.600 1.00 34.93 106 LEU A N 1
ATOM 765 C CA . LEU A 1 108 ? 13.150 7.377 24.848 1.00 34.52 106 LEU A CA 1
ATOM 766 C C . LEU A 1 108 ? 13.447 7.815 23.423 1.00 35.50 106 LEU A C 1
ATOM 767 O O . LEU A 1 108 ? 14.604 7.816 23.000 1.00 34.95 106 LEU A O 1
ATOM 772 N N . GLN A 1 109 ? 12.413 8.192 22.676 1.00 35.97 107 GLN A N 1
ATOM 773 C CA . GLN A 1 109 ? 12.634 8.611 21.300 1.00 37.06 107 GLN A CA 1
ATOM 774 C C . GLN A 1 109 ? 13.590 9.797 21.255 1.00 34.76 107 GLN A C 1
ATOM 775 O O . GLN A 1 109 ? 14.363 9.949 20.304 1.00 33.04 107 GLN A O 1
ATOM 781 N N . SER A 1 110 ? 13.552 10.638 22.284 1.00 34.03 108 SER A N 1
ATOM 782 C CA . SER A 1 110 ? 14.468 11.771 22.325 1.00 31.59 108 SER A CA 1
ATOM 783 C C . SER A 1 110 ? 15.900 11.231 22.399 1.00 31.24 108 SER A C 1
ATOM 784 O O . SER A 1 110 ? 16.799 11.713 21.712 1.00 31.32 108 SER A O 1
ATOM 787 N N . LEU A 1 111 ? 16.109 10.221 23.235 1.00 30.40 109 LEU A N 1
ATOM 788 C CA . LEU A 1 111 ? 17.429 9.614 23.368 1.00 30.24 109 LEU A CA 1
ATOM 789 C C . LEU A 1 111 ? 17.913 8.953 22.079 1.00 31.27 109 LEU A C 1
ATOM 790 O O . LEU A 1 111 ? 19.091 9.025 21.739 1.00 31.82 109 LEU A O 1
ATOM 795 N N . LEU A 1 112 ? 16.999 8.302 21.370 1.00 32.95 110 LEU A N 1
ATOM 796 C CA . LEU A 1 112 ? 17.362 7.595 20.153 1.00 35.98 110 LEU A CA 1
ATOM 797 C C . LEU A 1 112 ? 17.846 8.466 19.009 1.00 36.21 110 LEU A C 1
ATOM 798 O O . LEU A 1 112 ? 18.464 7.964 18.073 1.00 38.34 110 LEU A O 1
ATOM 803 N N . VAL A 1 113 ? 17.575 9.764 19.073 1.00 36.60 111 VAL A N 1
ATOM 804 C CA . VAL A 1 113 ? 18.041 10.652 18.018 1.00 38.18 111 VAL A CA 1
ATOM 805 C C . VAL A 1 113 ? 19.262 11.454 18.461 1.00 37.86 111 VAL A C 1
ATOM 806 O O . VAL A 1 113 ? 19.690 12.370 17.763 1.00 38.69 111 VAL A O 1
ATOM 810 N N . GLU A 1 114 ? 19.826 11.110 19.621 1.00 37.62 112 GLU A N 1
ATOM 811 C CA . GLU A 1 114 ? 21.019 11.802 20.121 1.00 36.97 112 GLU A CA 1
ATOM 812 C C . GLU A 1 114 ? 22.252 11.312 19.366 1.00 38.66 112 GLU A C 1
ATOM 813 O O . GLU A 1 114 ? 22.463 10.108 19.228 1.00 39.11 112 GLU A O 1
ATOM 819 N N . GLU A 1 115 ? 23.073 12.246 18.893 1.00 38.86 113 GLU A N 1
ATOM 820 C CA . GLU A 1 115 ? 24.275 11.902 18.138 1.00 39.03 113 GLU A CA 1
ATOM 821 C C . GLU A 1 115 ? 25.307 11.118 18.941 1.00 37.49 113 GLU A C 1
ATOM 822 O O . GLU A 1 115 ? 25.923 10.188 18.424 1.00 34.04 113 GLU A O 1
ATOM 828 N N . ARG A 1 116 ? 25.498 11.486 20.202 1.00 34.45 114 ARG A N 1
ATOM 829 C CA . ARG A 1 116 ? 26.483 10.795 21.018 1.00 35.23 114 ARG A CA 1
ATOM 830 C C . ARG A 1 116 ? 26.042 9.412 21.486 1.00 33.65 114 ARG A C 1
ATOM 831 O O . ARG A 1 116 ? 26.776 8.735 22.200 1.00 32.67 114 ARG A O 1
ATOM 839 N N . LEU A 1 117 ? 24.849 8.992 21.066 1.00 32.50 115 LEU A N 1
ATOM 840 C CA . LEU A 1 117 ? 24.336 7.669 21.413 1.00 31.01 115 LEU A CA 1
ATOM 841 C C . LEU A 1 117 ? 24.109 6.816 20.159 1.00 32.87 115 LEU A C 1
ATOM 842 O O . LEU A 1 117 ? 23.631 5.694 20.249 1.00 31.17 115 LEU A O 1
ATOM 847 N N . ALA A 1 118 ? 24.451 7.349 18.991 1.00 34.56 116 ALA A N 1
ATOM 848 C CA . ALA A 1 118 ? 24.268 6.601 17.745 1.00 37.07 116 ALA A CA 1
ATOM 849 C C . ALA A 1 118 ? 24.985 5.244 17.781 1.00 38.09 116 ALA A C 1
ATOM 850 O O . ALA A 1 118 ? 26.084 5.124 18.314 1.00 38.08 116 ALA A O 1
ATOM 852 N N . GLY A 1 119 ? 24.356 4.220 17.215 1.00 40.15 117 GLY A N 1
ATOM 853 C CA . GLY A 1 119 ? 24.974 2.903 17.197 1.00 39.69 117 GLY A CA 1
ATOM 854 C C . GLY A 1 119 ? 24.886 2.110 18.492 1.00 40.10 117 GLY A C 1
ATOM 855 O O . GLY A 1 119 ? 25.077 0.892 18.483 1.00 39.30 117 GLY A O 1
ATOM 856 N N . ALA A 1 120 ? 24.607 2.779 19.608 1.00 37.86 118 ALA A N 1
ATOM 857 C CA . ALA A 1 120 ? 24.507 2.078 20.886 1.00 35.99 118 ALA A CA 1
ATOM 858 C C . ALA A 1 120 ? 23.381 1.045 20.850 1.00 33.96 118 ALA A C 1
ATOM 859 O O . ALA A 1 120 ? 22.307 1.308 20.316 1.00 35.25 118 ALA A O 1
ATOM 861 N N . THR A 1 121 ? 23.625 -0.132 21.410 1.00 30.62 119 THR A N 1
ATOM 862 C CA . THR A 1 121 ? 22.597 -1.164 21.449 1.00 31.05 119 THR A CA 1
ATOM 863 C C . THR A 1 121 ? 21.541 -0.800 22.484 1.00 30.99 119 THR A C 1
ATOM 864 O O . THR A 1 121 ? 21.863 -0.324 23.574 1.00 31.30 119 THR A O 1
ATOM 868 N N . LEU A 1 122 ? 20.280 -1.044 22.154 1.00 29.78 120 LEU A N 1
ATOM 869 C CA . LEU A 1 122 ? 19.192 -0.719 23.064 1.00 27.47 120 LEU A CA 1
ATOM 870 C C . LEU A 1 122 ? 18.486 -1.919 23.671 1.00 27.96 120 LEU A C 1
ATOM 871 O O . LEU A 1 122 ? 17.969 -2.778 22.962 1.00 29.48 120 LEU A O 1
ATOM 876 N N . LEU A 1 123 ? 18.471 -1.970 24.996 1.00 27.69 121 LEU A N 1
ATOM 877 C CA . LEU A 1 123 ? 17.768 -3.024 25.706 1.00 27.61 121 LEU A CA 1
ATOM 878 C C . LEU A 1 123 ? 16.633 -2.347 26.457 1.00 26.27 121 LEU A C 1
ATOM 879 O O . LEU A 1 123 ? 16.863 -1.435 27.255 1.00 26.50 121 LEU A O 1
ATOM 884 N N . ILE A 1 124 ? 15.403 -2.767 26.187 1.00 27.57 122 ILE A N 1
ATOM 885 C CA . ILE A 1 124 ? 14.273 -2.199 26.905 1.00 25.43 122 ILE A CA 1
ATOM 886 C C . ILE A 1 124 ? 13.824 -3.209 27.953 1.00 24.79 122 ILE A C 1
ATOM 887 O O . ILE A 1 124 ? 13.437 -4.334 27.616 1.00 25.79 122 ILE A O 1
ATOM 892 N N . PHE A 1 125 ? 13.907 -2.820 29.223 1.00 24.36 123 PHE A N 1
ATOM 893 C CA . PHE A 1 125 ? 13.471 -3.683 30.305 1.00 26.91 123 PHE A CA 1
ATOM 894 C C . PHE A 1 125 ? 12.052 -3.277 30.696 1.00 27.98 123 PHE A C 1
ATOM 895 O O . PHE A 1 125 ? 11.862 -2.213 31.279 1.00 27.66 123 PHE A O 1
ATOM 903 N N . ALA A 1 126 ? 11.057 -4.099 30.350 1.00 29.57 124 ALA A N 1
ATOM 904 C CA . ALA A 1 126 ? 9.680 -3.809 30.751 1.00 29.44 124 ALA A CA 1
ATOM 905 C C . ALA A 1 126 ? 9.621 -4.442 32.137 1.00 30.27 124 ALA A C 1
ATOM 906 O O . ALA A 1 126 ? 9.245 -5.607 32.289 1.00 28.49 124 ALA A O 1
ATOM 908 N N . ASN A 1 127 ? 10.025 -3.659 33.132 1.00 29.05 125 ASN A N 1
ATOM 909 C CA . ASN A 1 127 ? 10.110 -4.087 34.519 1.00 30.97 125 ASN A CA 1
ATOM 910 C C . ASN A 1 127 ? 8.790 -4.120 35.295 1.00 31.58 125 ASN A C 1
ATOM 911 O O . ASN A 1 127 ? 7.770 -3.597 34.847 1.00 31.88 125 ASN A O 1
ATOM 916 N N . LYS A 1 128 ? 8.837 -4.759 36.459 1.00 33.52 126 LYS A N 1
ATOM 917 C CA . LYS A 1 128 ? 7.689 -4.911 37.350 1.00 36.53 126 LYS A CA 1
ATOM 918 C C . LYS A 1 128 ? 6.609 -5.807 36.753 1.00 38.72 126 LYS A C 1
ATOM 919 O O . LYS A 1 128 ? 5.415 -5.584 36.964 1.00 40.80 126 LYS A O 1
ATOM 925 N N . GLN A 1 129 ? 7.027 -6.823 36.007 1.00 38.84 127 GLN A N 1
ATOM 926 C CA . GLN A 1 129 ? 6.076 -7.750 35.400 1.00 42.56 127 GLN A CA 1
ATOM 927 C C . GLN A 1 129 ? 5.404 -8.614 36.470 1.00 43.55 127 GLN A C 1
ATOM 928 O O . GLN A 1 129 ? 4.495 -9.389 36.178 1.00 45.15 127 GLN A O 1
ATOM 934 N N . ASP A 1 130 ? 5.858 -8.476 37.709 1.00 44.93 128 ASP A N 1
ATOM 935 C CA . ASP A 1 130 ? 5.286 -9.227 38.822 1.00 47.98 128 ASP A CA 1
ATOM 936 C C . ASP A 1 130 ? 4.052 -8.500 39.346 1.00 49.31 128 ASP A C 1
ATOM 937 O O . ASP A 1 130 ? 3.362 -9.000 40.233 1.00 50.15 128 ASP A O 1
ATOM 942 N N . LEU A 1 131 ? 3.793 -7.309 38.812 1.00 49.74 129 LEU A N 1
ATOM 943 C CA . LEU A 1 131 ? 2.635 -6.527 39.231 1.00 50.81 129 LEU A CA 1
ATOM 944 C C . LEU A 1 131 ? 1.402 -6.861 38.396 1.00 51.22 129 LEU A C 1
ATOM 945 O O . LEU A 1 131 ? 1.495 -7.114 37.191 1.00 52.23 129 LEU A O 1
ATOM 950 N N . PRO A 1 132 ? 0.224 -6.864 39.035 1.00 52.78 130 PRO A N 1
ATOM 951 C CA . PRO A 1 132 ? -1.070 -7.159 38.413 1.00 52.93 130 PRO A CA 1
ATOM 952 C C . PRO A 1 132 ? -1.362 -6.476 37.073 1.00 52.76 130 PRO A C 1
ATOM 953 O O . PRO A 1 132 ? -1.558 -7.150 36.059 1.00 52.45 130 PRO A O 1
ATOM 957 N N . GLY A 1 133 ? -1.392 -5.146 37.074 1.00 53.35 131 GLY A N 1
ATOM 958 C CA . GLY A 1 133 ? -1.691 -4.402 35.860 1.00 53.28 131 GLY A CA 1
ATOM 959 C C . GLY A 1 133 ? -0.529 -4.157 34.918 1.00 54.22 131 GLY A C 1
ATOM 960 O O . GLY A 1 133 ? -0.512 -3.165 34.188 1.00 54.18 131 GLY A O 1
ATOM 961 N N . ALA A 1 134 ? 0.440 -5.066 34.917 1.00 54.38 132 ALA A N 1
ATOM 962 C CA . ALA A 1 134 ? 1.605 -4.925 34.055 1.00 54.38 132 ALA A CA 1
ATOM 963 C C . ALA A 1 134 ? 1.264 -5.177 32.590 1.00 53.92 132 ALA A C 1
ATOM 964 O O . ALA A 1 134 ? 0.834 -6.271 32.216 1.00 54.07 132 ALA A O 1
ATOM 966 N N . LEU A 1 135 ? 1.455 -4.158 31.761 1.00 51.38 133 LEU A N 1
ATOM 967 C CA . LEU A 1 135 ? 1.185 -4.292 30.339 1.00 51.11 133 LEU A CA 1
ATOM 968 C C . LEU A 1 135 ? 2.114 -5.356 29.754 1.00 50.42 133 LEU A C 1
ATOM 969 O O . LEU A 1 135 ? 3.188 -5.624 30.295 1.00 49.48 133 LEU A O 1
ATOM 974 N N . SER A 1 136 ? 1.691 -5.967 28.655 1.00 49.67 134 SER A N 1
ATOM 975 C CA . SER A 1 136 ? 2.487 -6.995 28.001 1.00 49.42 134 SER A CA 1
ATOM 976 C C . SER A 1 136 ? 3.663 -6.338 27.299 1.00 48.66 134 SER A C 1
ATOM 977 O O . SER A 1 136 ? 3.734 -5.112 27.209 1.00 49.23 134 SER A O 1
ATOM 990 N N . ASN A 1 138 ? 4.249 -6.723 24.159 1.00 47.06 136 ASN A N 1
ATOM 991 C CA . ASN A 1 138 ? 3.722 -6.256 22.882 1.00 47.01 136 ASN A CA 1
ATOM 992 C C . ASN A 1 138 ? 3.101 -4.876 23.041 1.00 45.51 136 ASN A C 1
ATOM 993 O O . ASN A 1 138 ? 3.255 -4.016 22.175 1.00 45.15 136 ASN A O 1
ATOM 998 N N . ALA A 1 139 ? 2.408 -4.672 24.158 1.00 45.26 137 ALA A N 1
ATOM 999 C CA . ALA A 1 139 ? 1.750 -3.401 24.444 1.00 45.42 137 ALA A CA 1
ATOM 1000 C C . ALA A 1 139 ? 2.768 -2.284 24.613 1.00 45.83 137 ALA A C 1
ATOM 1001 O O . ALA A 1 139 ? 2.582 -1.167 24.119 1.00 46.03 137 ALA A O 1
ATOM 1003 N N . ILE A 1 140 ? 3.841 -2.591 25.331 1.00 45.47 138 ILE A N 1
ATOM 1004 C CA . ILE A 1 140 ? 4.894 -1.620 25.573 1.00 43.21 138 ILE A CA 1
ATOM 1005 C C . ILE A 1 140 ? 5.650 -1.384 24.270 1.00 42.96 138 ILE A C 1
ATOM 1006 O O . ILE A 1 140 ? 6.062 -0.263 23.972 1.00 43.74 138 ILE A O 1
ATOM 1011 N N . GLN A 1 141 ? 5.812 -2.443 23.484 1.00 42.89 139 GLN A N 1
ATOM 1012 C CA . GLN A 1 141 ? 6.494 -2.324 22.206 1.00 42.57 139 GLN A CA 1
ATOM 1013 C C . GLN A 1 141 ? 5.735 -1.317 21.355 1.00 44.02 139 GLN A C 1
ATOM 1014 O O . GLN A 1 141 ? 6.337 -0.522 20.633 1.00 44.13 139 GLN A O 1
ATOM 1020 N N . GLU A 1 142 ? 4.407 -1.348 21.452 1.00 45.11 140 GLU A N 1
ATOM 1021 C CA . GLU A 1 142 ? 3.579 -0.434 20.675 1.00 45.16 140 GLU A CA 1
ATOM 1022 C C . GLU A 1 142 ? 3.538 0.967 21.269 1.00 43.87 140 GLU A C 1
ATOM 1023 O O . GLU A 1 142 ? 3.683 1.956 20.550 1.00 43.25 140 GLU A O 1
ATOM 1029 N N . ALA A 1 143 ? 3.342 1.048 22.581 1.00 43.66 141 ALA A N 1
ATOM 1030 C CA . ALA A 1 143 ? 3.261 2.336 23.262 1.00 42.43 141 ALA A CA 1
ATOM 1031 C C . ALA A 1 143 ? 4.540 3.160 23.162 1.00 42.88 141 ALA A C 1
ATOM 1032 O O . ALA A 1 143 ? 4.495 4.386 23.235 1.00 45.18 141 ALA A O 1
ATOM 1034 N N . LEU A 1 144 ? 5.678 2.490 22.991 1.00 43.09 142 LEU A N 1
ATOM 1035 C CA . LEU A 1 144 ? 6.961 3.181 22.889 1.00 40.76 142 LEU A CA 1
ATOM 1036 C C . LEU A 1 144 ? 7.434 3.347 21.442 1.00 41.89 142 LEU A C 1
ATOM 1037 O O . LEU A 1 144 ? 8.494 3.924 21.202 1.00 40.28 142 LEU A O 1
ATOM 1042 N N . GLU A 1 145 ? 6.652 2.839 20.487 1.00 41.42 143 GLU A N 1
ATOM 1043 C CA . GLU A 1 145 ? 6.995 2.933 19.062 1.00 41.58 143 GLU A CA 1
ATOM 1044 C C . GLU A 1 145 ? 8.354 2.319 18.731 1.00 41.52 143 GLU A C 1
ATOM 1045 O O . GLU A 1 145 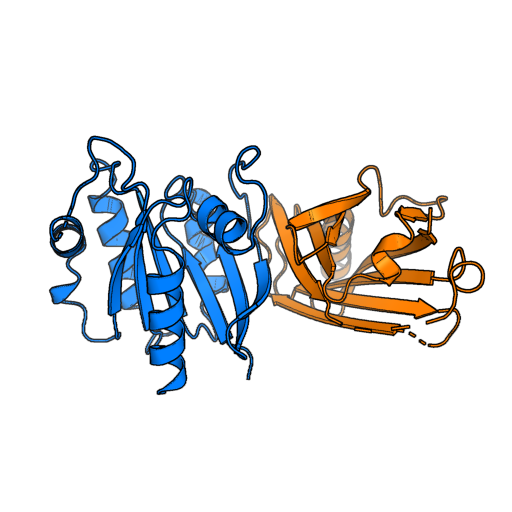? 9.117 2.871 17.937 1.00 40.99 143 GLU A O 1
ATOM 1055 N N . LEU A 1 146 ? 8.657 1.175 19.328 1.00 41.15 144 LEU A N 1
ATOM 1056 C CA . LEU A 1 146 ? 9.939 0.528 19.088 1.00 39.71 144 LEU A CA 1
ATOM 1057 C C . LEU A 1 146 ? 10.112 0.048 17.643 1.00 38.97 144 LEU A C 1
ATOM 1058 O O . LEU A 1 146 ? 11.223 0.015 17.123 1.00 36.64 144 LEU A O 1
ATOM 1063 N N . ASP A 1 147 ? 9.012 -0.314 16.989 1.00 41.30 145 ASP A N 1
ATOM 1064 C CA . ASP A 1 147 ? 9.086 -0.798 15.615 1.00 43.04 145 ASP A CA 1
ATOM 1065 C C . ASP A 1 147 ? 9.627 0.237 14.634 1.00 43.32 145 ASP A C 1
ATOM 1066 O O . ASP A 1 147 ? 10.157 -0.116 13.578 1.00 42.17 145 ASP A O 1
ATOM 1071 N N . SER A 1 148 ? 9.510 1.514 14.986 1.00 44.58 146 SER A N 1
ATOM 1072 C CA . SER A 1 148 ? 9.996 2.581 14.118 1.00 45.31 146 SER A CA 1
ATOM 1073 C C . SER A 1 148 ? 11.498 2.789 14.309 1.00 46.80 146 SER A C 1
ATOM 1074 O O . SER A 1 148 ? 12.160 3.403 13.465 1.00 46.58 146 SER A O 1
ATOM 1077 N N . ILE A 1 149 ? 12.025 2.279 15.425 1.00 46.82 147 ILE A N 1
ATOM 1078 C CA . ILE A 1 149 ? 13.446 2.405 15.749 1.00 47.13 147 ILE A CA 1
ATOM 1079 C C . ILE A 1 149 ? 14.226 1.655 14.720 1.00 48.15 147 ILE A C 1
ATOM 1080 O O . ILE A 1 149 ? 13.975 0.488 14.495 1.00 48.48 147 ILE A O 1
ATOM 1085 N N . ARG A 1 150 ? 15.229 2.284 14.146 1.00 48.77 148 ARG A N 1
ATOM 1086 C CA . ARG A 1 150 ? 15.948 1.614 13.085 1.00 48.68 148 ARG A CA 1
ATOM 1087 C C . ARG A 1 150 ? 17.408 2.054 13.051 1.00 47.00 148 ARG A C 1
ATOM 1088 O O . ARG A 1 150 ? 18.185 1.583 12.225 1.00 47.46 148 ARG A O 1
ATOM 1102 N N . SER A 1 151 ? 17.759 2.978 13.945 1.00 45.60 149 SER A N 1
ATOM 1103 C CA . SER A 1 151 ? 19.124 3.493 14.051 1.00 44.08 149 SER A CA 1
ATOM 1104 C C . SER A 1 151 ? 19.838 2.737 15.155 1.00 42.03 149 SER A C 1
ATOM 1105 O O . SER A 1 151 ? 21.012 2.977 15.422 1.00 43.18 149 SER A O 1
ATOM 1108 N N . HIS A 1 152 ? 19.122 1.829 15.808 1.00 39.22 150 HIS A N 1
ATOM 1109 C CA . HIS A 1 152 ? 19.708 1.055 16.905 1.00 36.73 150 HIS A CA 1
ATOM 1110 C C . HIS A 1 152 ? 19.195 -0.382 16.981 1.00 36.47 150 HIS A C 1
ATOM 1111 O O . HIS A 1 152 ? 18.007 -0.627 16.786 1.00 35.85 150 HIS A O 1
ATOM 1118 N N . HIS A 1 153 ? 20.076 -1.335 17.271 1.00 34.58 151 HIS A N 1
ATOM 1119 C CA . HIS A 1 153 ? 19.598 -2.703 17.453 1.00 34.95 151 HIS A CA 1
ATOM 1120 C C . HIS A 1 153 ? 18.864 -2.612 18.781 1.00 36.18 151 HIS A C 1
ATOM 1121 O O . HIS A 1 153 ? 19.317 -1.909 19.695 1.00 34.59 151 HIS A O 1
ATOM 1128 N N . TRP A 1 154 ? 17.739 -3.302 18.902 1.00 33.88 152 TRP A N 1
ATOM 1129 C CA . TRP A 1 154 ? 16.994 -3.251 20.143 1.00 35.26 152 TRP A CA 1
ATOM 1130 C C . TRP A 1 154 ? 16.253 -4.539 20.433 1.00 35.86 152 TRP A C 1
ATOM 1131 O O . TRP A 1 154 ? 16.003 -5.348 19.535 1.00 35.42 152 TRP A O 1
ATOM 1142 N N . ARG A 1 155 ? 15.912 -4.718 21.704 1.00 35.71 153 ARG A N 1
ATOM 1143 C CA . ARG A 1 155 ? 15.180 -5.886 22.160 1.00 35.81 153 ARG A CA 1
ATOM 1144 C C . ARG A 1 155 ? 14.447 -5.531 23.439 1.00 35.51 153 ARG A C 1
ATOM 1145 O O . ARG A 1 155 ? 15.015 -4.901 24.336 1.00 36.52 153 ARG A O 1
ATOM 1157 N N . ILE A 1 156 ? 13.184 -5.924 23.522 1.00 33.94 154 ILE A N 1
ATOM 1158 C CA . ILE A 1 156 ? 12.402 -5.669 24.713 1.00 33.29 154 ILE A CA 1
ATOM 1159 C C . ILE A 1 156 ? 12.388 -6.958 25.526 1.00 34.72 154 ILE A C 1
ATOM 1160 O O . ILE A 1 156 ? 12.178 -8.049 24.992 1.00 34.56 154 ILE A O 1
ATOM 1165 N N . GLN A 1 157 ? 12.644 -6.825 26.819 1.00 33.58 155 GLN A N 1
ATOM 1166 C CA . GLN A 1 157 ? 12.687 -7.965 27.719 1.00 35.51 155 GLN A CA 1
ATOM 1167 C C . GLN A 1 157 ? 11.839 -7.695 28.957 1.00 35.30 155 GLN A C 1
ATOM 1168 O O . GLN A 1 157 ? 12.137 -6.794 29.746 1.00 34.94 155 GLN A O 1
ATOM 1174 N N . GLY A 1 158 ? 10.762 -8.461 29.117 1.00 35.53 156 GLY A N 1
ATOM 1175 C CA . GLY A 1 158 ? 9.931 -8.289 30.292 1.00 31.89 156 GLY A CA 1
ATOM 1176 C C . GLY A 1 158 ? 10.717 -8.856 31.458 1.00 31.51 156 GLY A C 1
ATOM 1177 O O . GLY A 1 158 ? 11.450 -9.824 31.277 1.00 32.67 156 GLY A O 1
ATOM 1178 N N . CYS A 1 159 ? 10.576 -8.271 32.645 1.00 31.83 157 CYS A N 1
ATOM 1179 C CA . CYS A 1 159 ? 11.309 -8.747 33.815 1.00 31.32 157 CYS A CA 1
ATOM 1180 C C . CYS A 1 159 ? 10.727 -8.254 35.132 1.00 30.89 157 CYS A C 1
ATOM 1181 O O . CYS A 1 159 ? 9.792 -7.452 35.160 1.00 32.67 157 CYS A O 1
ATOM 1184 N N . SER A 1 160 ? 11.288 -8.758 36.225 1.00 30.87 158 SER A N 1
ATOM 1185 C CA . SER A 1 160 ? 10.894 -8.345 37.565 1.00 29.51 158 SER A CA 1
ATOM 1186 C C . SER A 1 160 ? 12.183 -8.140 38.342 1.00 31.29 158 SER A C 1
ATOM 1187 O O . SER A 1 160 ? 12.937 -9.082 38.566 1.00 30.36 158 SER A O 1
ATOM 1190 N N . ALA A 1 161 ? 12.446 -6.899 38.734 1.00 31.17 159 ALA A N 1
ATOM 1191 C CA . ALA A 1 161 ? 13.659 -6.593 39.471 1.00 33.93 159 ALA A CA 1
ATOM 1192 C C . ALA A 1 161 ? 13.611 -7.107 40.911 1.00 34.96 159 ALA A C 1
ATOM 1193 O O . ALA A 1 161 ? 14.654 -7.397 41.499 1.00 34.57 159 ALA A O 1
ATOM 1195 N N . VAL A 1 162 ? 12.410 -7.235 41.476 1.00 37.13 160 VAL A N 1
ATOM 1196 C CA . VAL A 1 162 ? 12.286 -7.724 42.849 1.00 39.83 160 VAL A CA 1
ATOM 1197 C C . VAL A 1 162 ? 12.577 -9.218 42.975 1.00 40.94 160 VAL A C 1
ATOM 1198 O O . VAL A 1 162 ? 13.241 -9.642 43.918 1.00 42.27 160 VAL A O 1
ATOM 1202 N N . THR A 1 163 ? 12.089 -10.013 42.027 1.00 41.43 161 THR A N 1
ATOM 1203 C CA . THR A 1 163 ? 12.329 -11.454 42.056 1.00 42.60 161 THR A CA 1
ATOM 1204 C C . THR A 1 163 ? 13.604 -11.791 41.284 1.00 43.09 161 THR A C 1
ATOM 1205 O O . THR A 1 163 ? 14.225 -12.829 41.515 1.00 42.89 161 THR A O 1
ATOM 1209 N N . GLY A 1 164 ? 13.988 -10.905 40.368 1.00 42.92 162 GLY A N 1
ATOM 1210 C CA . GLY A 1 164 ? 15.187 -11.118 39.576 1.00 42.73 162 GLY A CA 1
ATOM 1211 C C . GLY A 1 164 ? 14.919 -11.901 38.304 1.00 43.09 162 GLY A C 1
ATOM 1212 O O . GLY A 1 164 ? 15.833 -12.201 37.534 1.00 43.07 162 GLY A O 1
ATOM 1213 N N . GLU A 1 165 ? 13.653 -12.217 38.075 1.00 43.95 163 GLU A N 1
ATOM 1214 C CA . GLU A 1 165 ? 13.248 -12.985 36.908 1.00 44.51 163 GLU A CA 1
ATOM 1215 C C . GLU A 1 165 ? 13.512 -12.306 35.562 1.00 42.77 163 GLU A C 1
ATOM 1216 O O . GLU A 1 165 ? 13.083 -11.175 35.313 1.00 42.79 163 GLU A O 1
ATOM 1222 N N . ASP A 1 166 ? 14.234 -13.022 34.705 1.00 40.56 164 ASP A N 1
ATOM 1223 C CA . ASP A 1 166 ? 14.571 -12.574 33.359 1.00 37.82 164 ASP A CA 1
ATOM 1224 C C . ASP A 1 166 ? 15.524 -11.395 33.215 1.00 35.86 164 ASP A C 1
ATOM 1225 O O . ASP A 1 166 ? 15.602 -10.795 32.139 1.00 33.75 164 ASP A O 1
ATOM 1230 N N . LEU A 1 167 ? 16.246 -11.048 34.276 1.00 32.85 165 LEU A N 1
ATOM 1231 C CA . LEU A 1 167 ? 17.199 -9.950 34.164 1.00 32.38 165 LEU A CA 1
ATOM 1232 C C . LEU A 1 167 ? 18.373 -10.380 33.285 1.00 32.06 165 LEU A C 1
ATOM 1233 O O . LEU A 1 167 ? 18.783 -9.643 32.386 1.00 31.03 165 LEU A O 1
ATOM 1238 N N . LEU A 1 168 ? 18.903 -11.578 33.542 1.00 31.76 166 LEU A N 1
ATOM 1239 C CA . LEU A 1 168 ? 20.039 -12.094 32.780 1.00 32.30 166 LEU A CA 1
ATOM 1240 C C . LEU A 1 168 ? 19.772 -12.219 31.278 1.00 32.53 166 LEU A C 1
ATOM 1241 O O . LEU A 1 168 ? 20.602 -11.813 30.471 1.00 32.40 166 LEU A O 1
ATOM 1246 N N . PRO A 1 169 ? 18.615 -12.785 30.888 1.00 32.09 167 PRO A N 1
ATOM 1247 C CA . PRO A 1 169 ? 18.292 -12.934 29.464 1.00 32.49 167 PRO A CA 1
ATOM 1248 C C . PRO A 1 169 ? 18.443 -11.598 28.725 1.00 31.27 167 PRO A C 1
ATOM 1249 O O . PRO A 1 169 ? 18.928 -11.550 27.595 1.00 30.38 167 PRO A O 1
ATOM 1253 N N . GLY A 1 170 ? 18.026 -10.519 29.380 1.00 30.01 168 GLY A N 1
ATOM 1254 C CA . GLY A 1 170 ? 18.129 -9.201 28.781 1.00 29.08 168 GLY A CA 1
ATOM 1255 C C . GLY A 1 170 ? 19.570 -8.736 28.685 1.00 28.90 168 GLY A C 1
ATOM 1256 O O . GLY A 1 170 ? 20.034 -8.349 27.616 1.00 27.59 168 GLY A O 1
ATOM 1257 N N . ILE A 1 171 ? 20.284 -8.786 29.807 1.00 27.45 169 ILE A N 1
ATOM 1258 C CA . ILE A 1 171 ? 21.678 -8.359 29.845 1.00 26.79 169 ILE A CA 1
ATOM 1259 C C . ILE A 1 171 ? 22.549 -9.183 28.886 1.00 27.31 169 ILE A C 1
ATOM 1260 O O . ILE A 1 171 ? 23.353 -8.637 28.120 1.00 27.09 169 ILE A O 1
ATOM 1265 N N . ASP A 1 172 ? 22.387 -10.499 28.932 1.00 27.83 170 ASP A N 1
ATOM 1266 C CA . ASP A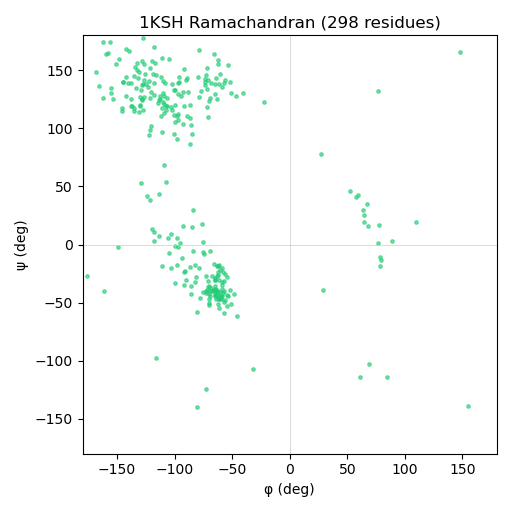 1 172 ? 23.168 -11.387 28.080 1.00 28.83 170 ASP A CA 1
ATOM 1267 C C . ASP A 1 172 ? 22.997 -11.085 26.594 1.00 29.10 170 ASP A C 1
ATOM 1268 O O . ASP A 1 172 ? 23.969 -11.089 25.842 1.00 28.88 170 ASP A O 1
ATOM 1273 N N . TRP A 1 173 ? 21.774 -10.801 26.168 1.00 30.40 171 TRP A N 1
ATOM 1274 C CA . TRP A 1 173 ? 21.554 -10.469 24.769 1.00 30.86 171 TRP A CA 1
ATOM 1275 C C . TRP A 1 173 ? 22.301 -9.178 24.453 1.00 29.46 171 TRP A C 1
ATOM 1276 O O . TRP A 1 173 ? 23.001 -9.083 23.447 1.00 27.98 171 TRP A O 1
ATOM 1287 N N . LEU A 1 174 ? 22.147 -8.183 25.326 1.00 26.58 172 LEU A N 1
ATOM 1288 C CA . LEU A 1 174 ? 22.795 -6.892 25.142 1.00 25.84 172 LEU A CA 1
ATOM 1289 C C . LEU A 1 174 ? 24.304 -7.003 24.934 1.00 27.51 172 LEU A C 1
ATOM 1290 O O . LEU A 1 174 ? 24.869 -6.332 24.069 1.00 27.06 172 LEU A O 1
ATOM 1295 N N . LEU A 1 175 ? 24.958 -7.836 25.734 1.00 29.81 173 LEU A N 1
ATOM 1296 C CA . LEU A 1 175 ? 26.399 -7.992 25.616 1.00 32.94 173 LEU A CA 1
ATOM 1297 C C . LEU A 1 175 ? 26.788 -8.687 24.314 1.00 34.88 173 LEU A C 1
ATOM 1298 O O . LEU A 1 175 ? 27.792 -8.338 23.695 1.00 35.74 173 LEU A O 1
ATOM 1303 N N . ASP A 1 176 ? 25.994 -9.666 23.896 1.00 37.61 174 ASP A N 1
ATOM 1304 C CA . ASP A 1 176 ? 26.291 -10.375 22.656 1.00 38.94 174 ASP A CA 1
ATOM 1305 C C . ASP A 1 176 ? 26.145 -9.450 21.449 1.00 39.24 174 ASP A C 1
ATOM 1306 O O . ASP A 1 176 ? 26.938 -9.511 20.512 1.00 38.77 174 ASP A O 1
ATOM 1311 N N . ASP A 1 177 ? 25.140 -8.584 21.474 1.00 37.91 175 ASP A N 1
ATOM 1312 C CA . ASP A 1 177 ? 24.937 -7.670 20.362 1.00 37.78 175 ASP A CA 1
ATOM 1313 C C . ASP A 1 177 ? 26.046 -6.623 20.290 1.00 38.61 175 ASP A C 1
ATOM 1314 O O . ASP A 1 177 ? 26.574 -6.334 19.215 1.00 37.77 175 ASP A O 1
ATOM 1319 N N . ILE A 1 178 ? 26.406 -6.055 21.437 1.00 39.26 176 ILE A N 1
ATOM 1320 C CA . ILE A 1 178 ? 27.457 -5.044 21.474 1.00 40.50 176 ILE A CA 1
ATOM 1321 C C . ILE A 1 178 ? 28.798 -5.597 20.992 1.00 43.32 176 ILE A C 1
ATOM 1322 O O . ILE A 1 178 ? 29.502 -4.955 20.207 1.00 43.73 176 ILE A O 1
ATOM 1327 N N . SER A 1 179 ? 29.143 -6.791 21.457 1.00 44.84 177 SER A N 1
ATOM 1328 C CA . SER A 1 179 ? 30.405 -7.408 21.082 1.00 48.81 177 SER A CA 1
ATOM 1329 C C . SER A 1 179 ? 30.515 -7.649 19.577 1.00 50.21 177 SER A C 1
ATOM 1330 O O . SER A 1 179 ? 31.610 -7.602 19.017 1.00 50.66 177 SER A O 1
ATOM 1333 N N . SER A 1 180 ? 29.385 -7.894 18.921 1.00 51.94 178 SER A N 1
ATOM 1334 C CA . SER A 1 180 ? 29.381 -8.140 17.482 1.00 54.17 178 SER A CA 1
ATOM 1335 C C . SER A 1 180 ? 29.553 -6.857 16.664 1.00 56.43 178 SER A C 1
ATOM 1336 O O . SER A 1 180 ? 29.247 -6.831 15.473 1.00 57.76 178 SER A O 1
ATOM 1339 N N . ARG A 1 181 ? 30.038 -5.796 17.304 1.00 58.21 179 ARG A N 1
ATOM 1340 C CA . ARG A 1 181 ? 30.255 -4.520 16.621 1.00 61.48 179 ARG A CA 1
ATOM 1341 C C . ARG A 1 181 ? 31.685 -4.026 16.803 1.00 62.78 179 ARG A C 1
ATOM 1342 O O . ARG A 1 181 ? 32.399 -3.890 15.784 1.00 63.81 179 ARG A O 1
ATOM 1350 N N . SER B 2 4 ? 41.652 34.957 44.075 1.00 50.37 2 SER B N 1
ATOM 1351 C CA . SER B 2 4 ? 41.151 34.926 42.670 1.00 51.20 2 SER B CA 1
ATOM 1352 C C . SER B 2 4 ? 39.839 34.151 42.595 1.00 50.94 2 SER B C 1
ATOM 1353 O O . SER B 2 4 ? 39.535 33.343 43.471 1.00 50.94 2 SER B O 1
ATOM 1356 N N . ALA B 2 5 ? 39.063 34.403 41.546 1.00 51.04 3 ALA B N 1
ATOM 1357 C CA . ALA B 2 5 ? 37.783 33.730 41.364 1.00 50.29 3 ALA B CA 1
ATOM 1358 C C . ALA B 2 5 ? 37.979 32.222 41.266 1.00 50.12 3 ALA B C 1
ATOM 1359 O O . ALA B 2 5 ? 37.200 31.449 41.821 1.00 48.04 3 ALA B O 1
ATOM 1361 N N . LYS B 2 6 ? 39.027 31.817 40.558 1.00 49.99 4 LYS B N 1
ATOM 1362 C CA . LYS B 2 6 ? 39.343 30.409 40.378 1.00 52.25 4 LYS B CA 1
ATOM 1363 C C . LYS B 2 6 ? 39.622 29.727 41.720 1.00 52.64 4 LYS B C 1
ATOM 1364 O O . LYS B 2 6 ? 39.107 28.640 41.991 1.00 52.67 4 LYS B O 1
ATOM 1370 N N . ASP B 2 7 ? 40.435 30.363 42.560 1.00 51.92 5 ASP B N 1
ATOM 1371 C CA . ASP B 2 7 ? 40.747 29.794 43.865 1.00 50.63 5 ASP B CA 1
ATOM 1372 C C . ASP B 2 7 ? 39.482 29.738 44.711 1.00 49.56 5 ASP B C 1
ATOM 1373 O O . ASP B 2 7 ? 39.258 28.788 45.448 1.00 48.22 5 ASP B O 1
ATOM 1378 N N . GLU B 2 8 ? 38.648 30.761 44.587 1.00 48.79 6 GLU B N 1
ATOM 1379 C CA . GLU B 2 8 ? 37.409 30.834 45.350 1.00 48.95 6 GLU B CA 1
ATOM 1380 C C . GLU B 2 8 ? 36.432 29.722 44.965 1.00 48.17 6 GLU B C 1
ATOM 1381 O O . GLU B 2 8 ? 35.706 29.190 45.812 1.00 46.29 6 GLU B O 1
ATOM 1387 N N . ARG B 2 9 ? 36.423 29.371 43.684 1.00 47.60 7 ARG B N 1
ATOM 1388 C CA . ARG B 2 9 ? 35.530 28.334 43.185 1.00 47.79 7 ARG B CA 1
ATOM 1389 C C . ARG B 2 9 ? 36.006 26.964 43.658 1.00 46.30 7 ARG B C 1
ATOM 1390 O O . ARG B 2 9 ? 35.199 26.116 44.037 1.00 45.17 7 ARG B O 1
ATOM 1398 N N . ALA B 2 10 ? 37.318 26.752 43.645 1.00 45.42 8 ALA B N 1
ATOM 1399 C CA . ALA B 2 10 ? 37.873 25.480 44.086 1.00 46.25 8 ALA B CA 1
ATOM 1400 C C . ALA B 2 10 ? 37.618 25.251 45.577 1.00 47.12 8 ALA B C 1
ATOM 1401 O O . ALA B 2 10 ? 37.483 24.109 46.020 1.00 48.34 8 ALA B O 1
ATOM 1403 N N . ARG B 2 11 ? 37.546 26.331 46.350 1.00 47.01 9 ARG B N 1
ATOM 1404 C CA . ARG B 2 11 ? 37.291 26.217 47.783 1.00 45.84 9 ARG B CA 1
ATOM 1405 C C . ARG B 2 11 ? 35.841 25.799 47.996 1.00 42.92 9 ARG B C 1
ATOM 1406 O O . ARG B 2 11 ? 35.514 25.099 48.957 1.00 39.96 9 ARG B O 1
ATOM 1414 N N . GLU B 2 12 ? 34.971 26.231 47.088 1.00 40.99 10 GLU B N 1
ATOM 1415 C CA . GLU B 2 12 ? 33.559 25.880 47.166 1.00 40.21 10 GLU B CA 1
ATOM 1416 C C . GLU B 2 12 ? 33.434 24.385 46.858 1.00 37.62 10 GLU B C 1
ATOM 1417 O O . GLU B 2 12 ? 32.666 23.671 47.498 1.00 38.05 10 GLU B O 1
ATOM 1423 N N . ILE B 2 13 ? 34.209 23.926 45.879 1.00 35.91 11 ILE B N 1
ATOM 1424 C CA . ILE B 2 13 ? 34.194 22.523 45.478 1.00 34.33 11 ILE B CA 1
ATOM 1425 C C . ILE B 2 13 ? 34.639 21.632 46.631 1.00 33.60 11 ILE B C 1
ATOM 1426 O O . ILE B 2 13 ? 33.961 20.664 46.974 1.00 30.25 11 ILE B O 1
ATOM 1431 N N . LEU B 2 14 ? 35.782 21.964 47.226 1.00 33.20 12 LEU B N 1
ATOM 1432 C CA . LEU B 2 14 ? 36.302 21.183 48.342 1.00 34.56 12 LEU B CA 1
ATOM 1433 C C . LEU B 2 14 ? 35.346 21.182 49.525 1.00 34.22 12 LEU B C 1
ATOM 1434 O O . LEU B 2 14 ? 35.055 20.133 50.096 1.00 34.38 12 LEU B O 1
ATOM 1439 N N . ARG B 2 15 ? 34.856 22.364 49.880 1.00 35.18 13 ARG B N 1
ATOM 1440 C CA . ARG B 2 15 ? 33.939 22.529 51.004 1.00 37.75 13 ARG B CA 1
ATOM 1441 C C . ARG B 2 15 ? 32.602 21.798 50.833 1.00 37.52 13 ARG B C 1
ATOM 1442 O O . ARG B 2 15 ? 31.962 21.403 51.819 1.00 37.78 13 ARG B O 1
ATOM 1450 N N . GLY B 2 16 ? 32.186 21.596 49.586 1.00 35.88 14 GLY B N 1
ATOM 1451 C CA . GLY B 2 16 ? 30.914 20.938 49.344 1.00 34.14 14 GLY B CA 1
ATOM 1452 C C . GLY B 2 16 ? 30.992 19.443 49.098 1.00 32.39 14 GLY B C 1
ATOM 1453 O O . GLY B 2 16 ? 29.967 18.796 48.874 1.00 33.18 14 GLY B O 1
ATOM 1454 N N . PHE B 2 17 ? 32.195 18.887 49.146 1.00 31.81 15 PHE B N 1
ATOM 1455 C CA . PHE B 2 17 ? 32.351 17.455 48.919 1.00 33.13 15 PHE B CA 1
ATOM 1456 C C . PHE B 2 17 ? 32.394 16.678 50.229 1.00 33.65 15 PHE B C 1
ATOM 1457 O O . PHE B 2 17 ? 32.954 17.139 51.232 1.00 31.88 15 PHE B O 1
ATOM 1465 N N . LYS B 2 18 ? 31.813 15.485 50.208 1.00 34.52 16 LYS B N 1
ATOM 1466 C CA . LYS B 2 18 ? 31.784 14.641 51.389 1.00 35.73 16 LYS B CA 1
ATOM 1467 C C . LYS B 2 18 ? 31.644 13.162 51.056 1.00 36.13 16 LYS B C 1
ATOM 1468 O O . LYS B 2 18 ? 30.775 12.765 50.274 1.00 33.41 16 LYS B O 1
ATOM 1474 N N . LEU B 2 19 ? 32.521 12.358 51.654 1.00 35.24 17 LEU B N 1
ATOM 1475 C CA . LEU B 2 19 ? 32.515 10.909 51.481 1.00 33.64 17 LEU B CA 1
ATOM 1476 C C . LEU B 2 19 ? 31.649 10.409 52.634 1.00 33.75 17 LEU B C 1
ATOM 1477 O O . LEU B 2 19 ? 32.093 10.385 53.782 1.00 36.50 17 LEU B O 1
ATOM 1482 N N . ASN B 2 20 ? 30.413 10.025 52.336 1.00 31.17 18 ASN B N 1
ATOM 1483 C CA . ASN B 2 20 ? 29.489 9.579 53.370 1.00 32.54 18 ASN B CA 1
ATOM 1484 C C . ASN B 2 20 ? 29.857 8.225 53.967 1.00 34.13 18 ASN B C 1
ATOM 1485 O O . ASN B 2 20 ? 29.918 8.080 55.187 1.00 33.83 18 ASN B O 1
ATOM 1490 N N . TRP B 2 21 ? 30.106 7.234 53.117 1.00 33.16 19 TRP B N 1
ATOM 1491 C CA . TRP B 2 21 ? 30.491 5.917 53.612 1.00 33.40 19 TRP B CA 1
ATOM 1492 C C . TRP B 2 21 ? 31.205 5.056 52.584 1.00 31.25 19 TRP B C 1
ATOM 1493 O O . TRP B 2 21 ? 31.187 5.335 51.385 1.00 29.44 19 TRP B O 1
ATOM 1504 N N . MET B 2 22 ? 31.844 4.009 53.086 1.00 29.86 20 MET B N 1
ATOM 1505 C CA . MET B 2 22 ? 32.572 3.063 52.266 1.00 31.32 20 MET B CA 1
ATOM 1506 C C . MET B 2 22 ? 32.322 1.690 52.882 1.00 30.50 20 MET B C 1
ATOM 1507 O O . MET B 2 22 ? 32.210 1.571 54.103 1.00 29.60 20 MET B O 1
ATOM 1512 N N . ASN B 2 23 ? 32.211 0.662 52.047 1.00 28.70 21 ASN B N 1
ATOM 1513 C CA . ASN B 2 23 ? 31.990 -0.676 52.568 1.00 29.85 21 ASN B CA 1
ATOM 1514 C C . ASN B 2 23 ? 32.737 -1.731 51.780 1.00 31.50 21 ASN B C 1
ATOM 1515 O O . ASN B 2 23 ? 33.279 -1.470 50.702 1.00 31.01 21 ASN B O 1
ATOM 1520 N N . LEU B 2 24 ? 32.769 -2.930 52.347 1.00 33.62 22 LEU B N 1
ATOM 1521 C CA . LEU B 2 24 ? 33.418 -4.070 51.735 1.00 34.48 22 LEU B CA 1
ATOM 1522 C C . LEU B 2 24 ? 32.415 -5.216 51.774 1.00 33.89 22 LEU B C 1
ATOM 1523 O O . LEU B 2 24 ? 31.858 -5.522 52.823 1.00 35.48 22 LEU B O 1
ATOM 1528 N N . ARG B 2 25 ? 32.172 -5.826 50.620 1.00 33.28 23 ARG B N 1
ATOM 1529 C CA . ARG B 2 25 ? 31.236 -6.933 50.512 1.00 34.66 23 ARG B CA 1
ATOM 1530 C C . ARG B 2 25 ? 31.930 -8.182 50.006 1.00 35.32 23 ARG B C 1
ATOM 1531 O O . ARG B 2 25 ? 32.982 -8.121 49.364 1.00 35.23 23 ARG B O 1
ATOM 1539 N N . ASP B 2 26 ? 31.322 -9.321 50.305 1.00 36.76 24 ASP B N 1
ATOM 1540 C CA . ASP B 2 26 ? 31.804 -10.588 49.795 1.00 38.14 24 ASP B CA 1
ATOM 1541 C C . ASP B 2 26 ? 31.000 -10.615 48.495 1.00 38.95 24 ASP B C 1
ATOM 1542 O O . ASP B 2 26 ? 29.777 -10.733 48.523 1.00 36.95 24 ASP B O 1
ATOM 1547 N N . ALA B 2 27 ? 31.677 -10.471 47.363 1.00 40.11 25 ALA B N 1
ATOM 1548 C CA . ALA B 2 27 ? 30.998 -10.438 46.072 1.00 42.90 25 ALA B CA 1
ATOM 1549 C C . ALA B 2 27 ? 30.142 -11.667 45.792 1.00 45.32 25 ALA B C 1
ATOM 1550 O O . ALA B 2 27 ? 29.043 -11.555 45.241 1.00 46.33 25 ALA B O 1
ATOM 1552 N N . GLU B 2 28 ? 30.650 -12.835 46.164 1.00 45.84 26 GLU B N 1
ATOM 1553 C CA . GLU B 2 28 ? 29.931 -14.084 45.942 1.00 48.79 26 GLU B CA 1
ATOM 1554 C C . GLU B 2 28 ? 28.525 -14.071 46.530 1.00 48.82 26 GLU B C 1
ATOM 1555 O O . GLU B 2 28 ? 27.574 -14.519 45.888 1.00 50.71 26 GLU B O 1
ATOM 1561 N N . THR B 2 29 ? 28.398 -13.558 47.751 1.00 48.43 27 THR B N 1
ATOM 1562 C CA . THR B 2 29 ? 27.112 -13.529 48.441 1.00 47.14 27 THR B CA 1
ATOM 1563 C C . THR B 2 29 ? 26.436 -12.165 48.437 1.00 47.08 27 THR B C 1
ATOM 1564 O O . THR B 2 29 ? 25.228 -12.067 48.646 1.00 46.39 27 THR B O 1
ATOM 1568 N N . GLY B 2 30 ? 27.217 -11.117 48.208 1.00 45.55 28 GLY B N 1
ATOM 1569 C CA . GLY B 2 30 ? 26.661 -9.779 48.198 1.00 45.41 28 GLY B CA 1
ATOM 1570 C C . GLY B 2 30 ? 26.434 -9.288 49.614 1.00 45.21 28 GLY B C 1
ATOM 1571 O O . GLY B 2 30 ? 25.703 -8.323 49.838 1.00 44.15 28 GLY B O 1
ATOM 1572 N N . LYS B 2 31 ? 27.063 -9.952 50.578 1.00 45.14 29 LYS B N 1
ATOM 1573 C CA . LYS B 2 31 ? 26.913 -9.564 51.972 1.00 45.74 29 LYS B CA 1
ATOM 1574 C C . LYS B 2 31 ? 28.008 -8.600 52.405 1.00 44.60 29 LYS B C 1
ATOM 1575 O O . LYS B 2 31 ? 29.192 -8.831 52.162 1.00 44.24 29 LYS B O 1
ATOM 1581 N N . ILE B 2 32 ? 27.604 -7.514 53.048 1.00 44.29 30 ILE B N 1
ATOM 1582 C CA . ILE B 2 32 ? 28.557 -6.520 53.516 1.00 44.53 30 ILE B CA 1
ATOM 1583 C C . ILE B 2 32 ? 29.379 -7.089 54.670 1.00 44.30 30 ILE B C 1
ATOM 1584 O O . ILE B 2 32 ? 28.826 -7.592 55.646 1.00 46.16 30 ILE B O 1
ATOM 1589 N N . LEU B 2 33 ? 30.701 -7.028 54.541 1.00 44.21 31 LEU B N 1
ATOM 1590 C CA . LEU B 2 33 ? 31.597 -7.519 55.581 1.00 44.02 31 LEU B CA 1
ATOM 1591 C C . LEU B 2 33 ? 31.917 -6.392 56.549 1.00 45.68 31 LEU B C 1
ATOM 1592 O O . LEU B 2 33 ? 32.158 -6.628 57.733 1.00 45.58 31 LEU B O 1
ATOM 1597 N N . TRP B 2 34 ? 31.927 -5.167 56.030 1.00 46.05 32 TRP B N 1
ATOM 1598 C CA . TRP B 2 34 ? 32.211 -3.979 56.825 1.00 47.13 32 TRP B CA 1
ATOM 1599 C C . TRP B 2 34 ? 31.826 -2.699 56.090 1.00 48.10 32 TRP B C 1
ATOM 1600 O O . TRP B 2 34 ? 32.101 -2.558 54.900 1.00 48.32 32 TRP B O 1
ATOM 1611 N N . GLN B 2 35 ? 31.200 -1.770 56.807 1.00 48.36 33 GLN B N 1
ATOM 1612 C CA . GLN B 2 35 ? 30.825 -0.485 56.231 1.00 48.28 33 GLN B CA 1
ATOM 1613 C C . GLN B 2 35 ? 31.127 0.621 57.230 1.00 49.84 33 GLN B C 1
ATOM 1614 O O . GLN B 2 35 ? 30.593 0.627 58.339 1.00 49.76 33 GLN B O 1
ATOM 1620 N N . GLY B 2 36 ? 32.000 1.541 56.830 1.00 50.90 34 GLY B N 1
ATOM 1621 C CA . GLY B 2 36 ? 32.355 2.662 57.681 1.00 53.29 34 GLY B CA 1
ATOM 1622 C C . GLY B 2 36 ? 31.593 3.891 57.228 1.00 55.64 34 GLY B C 1
ATOM 1623 O O . GLY B 2 36 ? 31.542 4.194 56.034 1.00 54.29 34 GLY B O 1
ATOM 1624 N N . THR B 2 37 ? 30.993 4.602 58.175 1.00 58.13 35 THR B N 1
ATOM 1625 C CA . THR B 2 37 ? 30.220 5.788 57.840 1.00 61.47 35 THR B CA 1
ATOM 1626 C C . THR B 2 37 ? 30.792 7.083 58.414 1.00 63.73 35 THR B C 1
ATOM 1627 O O . THR B 2 37 ? 31.715 7.670 57.850 1.00 64.00 35 THR B O 1
ATOM 1631 N N . GLU B 2 38 ? 30.234 7.507 59.542 1.00 66.75 36 GLU B N 1
ATOM 1632 C CA . GLU B 2 38 ? 30.619 8.731 60.234 1.00 70.14 36 GLU B CA 1
ATOM 1633 C C . GLU B 2 38 ? 32.003 9.309 59.967 1.00 70.92 36 GLU B C 1
ATOM 1634 O O . GLU B 2 38 ? 33.026 8.657 60.180 1.00 70.44 36 GLU B O 1
ATOM 1640 N N . ASP B 2 39 ? 31.989 10.561 59.511 1.00 72.64 37 ASP B N 1
ATOM 1641 C CA . ASP B 2 39 ? 33.172 11.354 59.186 1.00 73.79 37 ASP B CA 1
ATOM 1642 C C . ASP B 2 39 ? 34.410 10.566 58.774 1.00 73.23 37 ASP B C 1
ATOM 1643 O O . ASP B 2 39 ? 35.343 10.399 59.561 1.00 73.88 37 ASP B O 1
ATOM 1648 N N . LEU B 2 40 ? 34.416 10.098 57.531 1.00 72.20 38 LEU B N 1
ATOM 1649 C CA . LEU B 2 40 ? 35.538 9.336 57.001 1.00 71.76 38 LEU B CA 1
ATOM 1650 C C . LEU B 2 40 ? 36.683 10.253 56.597 1.00 72.23 38 LEU B C 1
ATOM 1651 O O . LEU B 2 40 ? 37.825 9.813 56.475 1.00 72.59 38 LEU B O 1
ATOM 1656 N N . SER B 2 41 ? 36.373 11.527 56.383 1.00 72.93 39 SER B N 1
ATOM 1657 C CA . SER B 2 41 ? 37.387 12.497 55.987 1.00 73.74 39 SER B CA 1
ATOM 1658 C C . SER B 2 41 ? 37.489 13.652 56.981 1.00 73.27 39 SER B C 1
ATOM 1659 O O . SER B 2 41 ? 37.683 14.805 56.592 1.00 73.17 39 SER B O 1
ATOM 1662 N N . VAL B 2 42 ? 37.353 13.333 58.267 1.00 72.59 40 VAL B N 1
ATOM 1663 C CA . VAL B 2 42 ? 37.443 14.333 59.328 1.00 71.31 40 VAL B CA 1
ATOM 1664 C C . VAL B 2 42 ? 38.864 14.317 59.900 1.00 69.85 40 VAL B C 1
ATOM 1665 O O . VAL B 2 42 ? 39.457 13.252 60.090 1.00 70.07 40 VAL B O 1
ATOM 1669 N N . PRO B 2 43 ? 39.427 15.502 60.185 1.00 68.15 41 PRO B N 1
ATOM 1670 C CA . PRO B 2 43 ? 40.782 15.639 60.730 1.00 66.08 41 PRO B CA 1
ATOM 1671 C C . PRO B 2 43 ? 41.006 15.077 62.133 1.00 63.68 41 PRO B C 1
ATOM 1672 O O . PRO B 2 43 ? 40.059 14.815 62.879 1.00 62.60 41 PRO B O 1
ATOM 1676 N N . GLY B 2 44 ? 42.280 14.903 62.472 1.00 61.80 42 GLY B N 1
ATOM 1677 C CA . GLY B 2 44 ? 42.659 14.402 63.779 1.00 60.26 42 GLY B CA 1
ATOM 1678 C C . GLY B 2 44 ? 42.213 12.992 64.080 1.00 59.43 42 GLY B C 1
ATOM 1679 O O . GLY B 2 44 ? 42.162 12.583 65.239 1.00 59.61 42 GLY B O 1
ATOM 1680 N N . VAL B 2 45 ? 41.893 12.234 63.041 1.00 58.30 43 VAL B N 1
ATOM 1681 C CA . VAL B 2 45 ? 41.445 10.870 63.247 1.00 57.12 43 VAL B CA 1
ATOM 1682 C C . VAL B 2 45 ? 42.053 9.909 62.241 1.00 55.67 43 VAL B C 1
ATOM 1683 O O . VAL B 2 45 ? 41.953 10.113 61.031 1.00 55.12 43 VAL B O 1
ATOM 1687 N N . GLU B 2 46 ? 42.701 8.870 62.754 1.00 53.61 44 GLU B N 1
ATOM 1688 C CA . GLU B 2 46 ? 43.289 7.851 61.900 1.00 52.91 44 GLU B CA 1
ATOM 1689 C C . GLU B 2 46 ? 42.134 6.892 61.633 1.00 50.93 44 GLU B C 1
ATOM 1690 O O . GLU B 2 46 ? 41.851 6.009 62.440 1.00 51.48 44 GLU B O 1
ATOM 1696 N N . HIS B 2 47 ? 41.448 7.084 60.517 1.00 48.49 45 HIS B N 1
ATOM 1697 C CA . HIS B 2 47 ? 40.319 6.236 60.179 1.00 47.26 45 HIS B CA 1
ATOM 1698 C C . HIS B 2 47 ? 40.784 4.793 60.087 1.00 47.31 45 HIS B C 1
ATOM 1699 O O . HIS B 2 47 ? 41.838 4.504 59.515 1.00 45.39 45 HIS B O 1
ATOM 1706 N N . GLU B 2 48 ? 40.009 3.886 60.671 1.00 46.83 46 GLU B N 1
ATOM 1707 C CA . GLU B 2 48 ? 40.382 2.479 60.662 1.00 47.56 46 GLU B CA 1
ATOM 1708 C C . GLU B 2 48 ? 39.161 1.602 60.423 1.00 47.64 46 GLU B C 1
ATOM 1709 O O . GLU B 2 48 ? 38.022 2.064 60.512 1.00 48.12 46 GLU B O 1
ATOM 1719 N N . ALA B 2 49 ? 39.403 0.335 60.110 1.00 47.20 47 ALA B N 1
ATOM 1720 C CA . ALA B 2 49 ? 38.315 -0.595 59.853 1.00 46.20 47 ALA B CA 1
ATOM 1721 C C . ALA B 2 49 ? 38.612 -1.984 60.400 1.00 45.90 47 ALA B C 1
ATOM 1722 O O . ALA B 2 49 ? 39.665 -2.566 60.131 1.00 44.52 47 ALA B O 1
ATOM 1724 N N . ARG B 2 50 ? 37.669 -2.499 61.179 1.00 46.66 48 ARG B N 1
ATOM 1725 C CA . ARG B 2 50 ? 37.777 -3.824 61.773 1.00 48.56 48 ARG B CA 1
ATOM 1726 C C . ARG B 2 50 ? 36.924 -4.748 60.912 1.00 48.60 48 ARG B C 1
ATOM 1727 O O . ARG B 2 50 ? 35.709 -4.839 61.099 1.00 48.28 48 ARG B O 1
ATOM 1735 N N . VAL B 2 51 ? 37.560 -5.419 59.957 1.00 48.80 49 VAL B N 1
ATOM 1736 C CA . VAL B 2 51 ? 36.845 -6.318 59.057 1.00 49.68 49 VAL B CA 1
ATOM 1737 C C . VAL B 2 51 ? 37.193 -7.780 59.314 1.00 49.64 49 VAL B C 1
ATOM 1738 O O . VAL B 2 51 ? 38.346 -8.111 59.582 1.00 48.97 49 VAL B O 1
ATOM 1742 N N . PRO B 2 52 ? 36.191 -8.672 59.243 1.00 50.17 50 PRO B N 1
ATOM 1743 C CA . PRO B 2 52 ? 36.426 -10.103 59.470 1.00 50.57 50 PRO B CA 1
ATOM 1744 C C . PRO B 2 52 ? 37.578 -10.583 58.600 1.00 50.75 50 PRO B C 1
ATOM 1745 O O . PRO B 2 52 ? 37.598 -10.316 57.395 1.00 51.20 50 PRO B O 1
ATOM 1749 N N . LYS B 2 53 ? 38.535 -11.285 59.204 1.00 50.01 51 LYS B N 1
ATOM 1750 C CA . LYS B 2 53 ? 39.694 -11.770 58.464 1.00 50.37 51 LYS B CA 1
ATOM 1751 C C . LYS B 2 53 ? 39.338 -12.758 57.364 1.00 50.59 51 LYS B C 1
ATOM 1752 O O . LYS B 2 53 ? 40.137 -12.987 56.455 1.00 51.41 51 LYS B O 1
ATOM 1758 N N . LYS B 2 54 ? 38.143 -13.339 57.435 1.00 49.99 52 LYS B N 1
ATOM 1759 C CA . LYS B 2 54 ? 37.726 -14.293 56.413 1.00 50.82 52 LYS B CA 1
ATOM 1760 C C . LYS B 2 54 ? 37.737 -13.634 55.033 1.00 50.76 52 LYS B C 1
ATOM 1761 O O . LYS B 2 54 ? 37.791 -14.317 54.011 1.00 50.73 52 LYS B O 1
ATOM 1767 N N . ILE B 2 55 ? 37.697 -12.304 55.011 1.00 50.10 53 ILE B N 1
ATOM 1768 C CA . ILE B 2 55 ? 37.714 -11.560 53.754 1.00 49.53 53 ILE B CA 1
ATOM 1769 C C . ILE B 2 55 ? 38.999 -11.870 52.991 1.00 49.51 53 ILE B C 1
ATOM 1770 O O . ILE B 2 55 ? 39.072 -11.699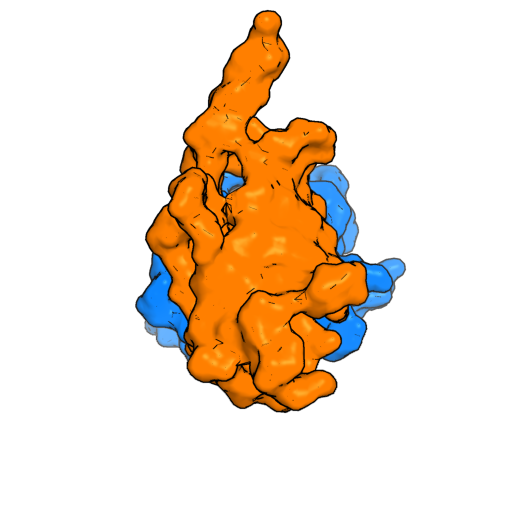 51.772 1.00 49.36 53 ILE B O 1
ATOM 1775 N N . LEU B 2 56 ? 40.012 -12.328 53.719 1.00 49.25 54 LEU B N 1
ATOM 1776 C CA . LEU B 2 56 ? 41.290 -12.666 53.110 1.00 50.27 54 LEU B CA 1
ATOM 1777 C C . LEU B 2 56 ? 41.172 -13.975 52.344 1.00 50.74 54 LEU B C 1
ATOM 1778 O O . LEU B 2 56 ? 42.089 -14.370 51.626 1.00 51.00 54 LEU B O 1
ATOM 1783 N N . LYS B 2 57 ? 40.033 -14.642 52.498 1.00 51.55 55 LYS B N 1
ATOM 1784 C CA . LYS B 2 57 ? 39.795 -15.908 51.816 1.00 52.78 55 LYS B CA 1
ATOM 1785 C C . LYS B 2 57 ? 38.830 -15.744 50.647 1.00 51.75 55 LYS B C 1
ATOM 1786 O O . LYS B 2 57 ? 38.620 -16.680 49.874 1.00 51.21 55 LYS B O 1
ATOM 1792 N N . CYS B 2 58 ? 38.245 -14.555 50.527 1.00 50.81 56 CYS B N 1
ATOM 1793 C CA . CYS B 2 58 ? 37.307 -14.265 49.445 1.00 49.96 56 CYS B CA 1
ATOM 1794 C C . CYS B 2 58 ? 38.052 -14.153 48.120 1.00 49.65 56 CYS B C 1
ATOM 1795 O O . CYS B 2 58 ? 39.088 -13.490 48.034 1.00 50.49 56 CYS B O 1
ATOM 1798 N N . LYS B 2 59 ? 37.533 -14.800 47.083 1.00 49.37 57 LYS B N 1
ATOM 1799 C CA . LYS B 2 59 ? 38.177 -14.709 45.783 1.00 49.04 57 LYS B CA 1
ATOM 1800 C C . LYS B 2 59 ? 37.628 -13.459 45.100 1.00 47.55 57 LYS B C 1
ATOM 1801 O O . LYS B 2 59 ? 38.233 -12.930 44.162 1.00 47.85 57 LYS B O 1
ATOM 1807 N N . ALA B 2 60 ? 36.482 -12.987 45.591 1.00 44.31 58 ALA B N 1
ATOM 1808 C CA . ALA B 2 60 ? 35.837 -11.802 45.041 1.00 41.17 58 ALA B CA 1
ATOM 1809 C C . ALA B 2 60 ? 35.308 -10.859 46.122 1.00 39.51 58 ALA B C 1
ATOM 1810 O O . ALA B 2 60 ? 34.450 -11.225 46.933 1.00 38.74 58 ALA B O 1
ATOM 1812 N N . VAL B 2 61 ? 35.822 -9.636 46.122 1.00 35.74 59 VAL B N 1
ATOM 1813 C CA . VAL B 2 61 ? 35.399 -8.632 47.083 1.00 34.01 59 VAL B CA 1
ATOM 1814 C C . VAL B 2 61 ? 34.939 -7.400 46.329 1.00 32.71 59 VAL B C 1
ATOM 1815 O O . VAL B 2 61 ? 35.560 -7.005 45.344 1.00 33.89 59 VAL B O 1
ATOM 1819 N N . SER B 2 62 ? 33.842 -6.801 46.777 1.00 29.51 60 SER B N 1
ATOM 1820 C CA . SER B 2 62 ? 33.360 -5.582 46.149 1.00 29.38 60 SER B CA 1
ATOM 1821 C C . SER B 2 62 ? 33.554 -4.469 47.174 1.00 28.39 60 SER B C 1
ATOM 1822 O O . SER B 2 62 ? 33.411 -4.685 48.382 1.00 31.71 60 SER B O 1
ATOM 1825 N N . ARG B 2 63 ? 33.902 -3.284 46.695 1.00 26.61 61 ARG B N 1
ATOM 1826 C CA . ARG B 2 63 ? 34.111 -2.146 47.582 1.00 29.03 61 ARG B CA 1
ATOM 1827 C C . ARG B 2 63 ? 33.236 -1.026 47.051 1.00 27.10 61 ARG B C 1
ATOM 1828 O O . ARG B 2 63 ? 33.301 -0.691 45.873 1.00 30.67 61 ARG B O 1
ATOM 1836 N N . GLU B 2 64 ? 32.408 -0.459 47.916 1.00 26.79 62 GLU B N 1
ATOM 1837 C CA . GLU B 2 64 ? 31.500 0.600 47.498 1.00 26.70 62 GLU B CA 1
ATOM 1838 C C . GLU B 2 64 ? 31.758 1.907 48.246 1.00 25.75 62 GLU B C 1
ATOM 1839 O O . GLU B 2 64 ? 32.151 1.903 49.414 1.00 25.34 62 GLU B O 1
ATOM 1845 N N . LEU B 2 65 ? 31.544 3.019 47.551 1.00 26.31 63 LEU B N 1
ATOM 1846 C CA . LEU B 2 65 ? 31.746 4.360 48.101 1.00 27.81 63 LEU B CA 1
ATOM 1847 C C . LEU B 2 65 ? 30.514 5.190 47.785 1.00 27.93 63 LEU B C 1
ATOM 1848 O O . LEU B 2 65 ? 29.942 5.056 46.698 1.00 26.38 63 LEU B O 1
ATOM 1853 N N . ASN B 2 66 ? 30.128 6.058 48.716 1.00 24.54 64 ASN B N 1
ATOM 1854 C CA . ASN B 2 66 ? 28.979 6.937 48.531 1.00 26.48 64 ASN B CA 1
ATOM 1855 C C . ASN B 2 66 ? 29.449 8.350 48.886 1.00 26.35 64 ASN B C 1
ATOM 1856 O O . ASN B 2 66 ? 29.876 8.603 50.012 1.00 25.20 64 ASN B O 1
ATOM 1861 N N . PHE B 2 67 ? 29.374 9.264 47.922 1.00 25.43 65 PHE B N 1
ATOM 1862 C CA . PHE B 2 67 ? 29.820 10.629 48.153 1.00 26.00 65 PHE B CA 1
ATOM 1863 C C . PHE B 2 67 ? 28.826 11.685 47.686 1.00 26.59 65 PHE B C 1
ATOM 1864 O O . PHE B 2 67 ? 27.988 11.442 46.805 1.00 25.87 65 PHE B O 1
ATOM 1872 N N . SER B 2 68 ? 28.923 12.865 48.290 1.00 25.78 66 SER B N 1
ATOM 1873 C CA . SER B 2 68 ? 28.045 13.967 47.948 1.00 27.04 66 SER B CA 1
ATOM 1874 C C . SER B 2 68 ? 28.846 15.168 47.479 1.00 27.28 66 SER B C 1
ATOM 1875 O O . SER B 2 68 ? 30.001 15.354 47.872 1.00 26.21 66 SER B O 1
ATOM 1878 N N . SER B 2 69 ? 28.222 15.982 46.634 1.00 28.14 67 SER B N 1
ATOM 1879 C CA . SER B 2 69 ? 28.858 17.186 46.121 1.00 30.26 67 SER B CA 1
ATOM 1880 C C . SER B 2 69 ? 27.832 18.299 45.928 1.00 30.61 67 SER B C 1
ATOM 1881 O O . SER B 2 69 ? 26.926 18.184 45.096 1.00 31.91 67 SER B O 1
ATOM 1884 N N . THR B 2 70 ? 27.960 19.379 46.691 1.00 31.66 68 THR B N 1
ATOM 1885 C CA . THR B 2 70 ? 27.020 20.486 46.533 1.00 31.09 68 THR B CA 1
ATOM 1886 C C . THR B 2 70 ? 27.304 21.149 45.192 1.00 32.58 68 THR B C 1
ATOM 1887 O O . THR B 2 70 ? 26.393 21.603 44.491 1.00 30.66 68 THR B O 1
ATOM 1891 N N . GLU B 2 71 ? 28.581 21.184 44.833 1.00 31.02 69 GLU B N 1
ATOM 1892 C CA . GLU B 2 71 ? 28.999 21.815 43.597 1.00 33.37 69 GLU B CA 1
ATOM 1893 C C . GLU B 2 71 ? 29.068 20.870 42.410 1.00 31.85 69 GLU B C 1
ATOM 1894 O O . GLU B 2 71 ? 29.312 19.670 42.552 1.00 32.17 69 GLU B O 1
ATOM 1900 N N . GLN B 2 72 ? 28.853 21.436 41.233 1.00 31.84 70 GLN B N 1
ATOM 1901 C CA . GLN B 2 72 ? 28.923 20.689 39.987 1.00 31.79 70 GLN B CA 1
ATOM 1902 C C . GLN B 2 72 ? 30.405 20.549 39.640 1.00 30.99 70 GLN B C 1
ATOM 1903 O O . GLN B 2 72 ? 31.198 21.447 39.926 1.00 33.13 70 GLN B O 1
ATOM 1909 N N . MET B 2 73 ? 30.789 19.412 39.072 1.00 29.20 71 MET B N 1
ATOM 1910 C CA . MET B 2 73 ? 32.175 19.200 38.665 1.00 31.18 71 MET B CA 1
ATOM 1911 C C . MET B 2 73 ? 32.152 18.583 37.275 1.00 32.12 71 MET B C 1
ATOM 1912 O O . MET B 2 73 ? 31.256 17.796 36.954 1.00 30.74 71 MET B O 1
ATOM 1917 N N . GLU B 2 74 ? 33.139 18.942 36.459 1.00 31.97 72 GLU B N 1
ATOM 1918 C CA . GLU B 2 74 ? 33.206 18.483 35.076 1.00 34.57 72 GLU B CA 1
ATOM 1919 C C . GLU B 2 74 ? 34.133 17.314 34.765 1.00 33.12 72 GLU B C 1
ATOM 1920 O O . GLU B 2 74 ? 33.843 16.527 33.873 1.00 31.31 72 GLU B O 1
ATOM 1926 N N . LYS B 2 75 ? 35.249 17.195 35.476 1.00 32.61 73 LYS B N 1
ATOM 1927 C CA . LYS B 2 75 ? 36.185 16.110 35.186 1.00 30.78 73 LYS B CA 1
ATOM 1928 C C . LYS B 2 75 ? 36.562 15.347 36.454 1.00 29.85 73 LYS B C 1
ATOM 1929 O O . LYS B 2 75 ? 37.742 15.142 36.754 1.00 25.84 73 LYS B O 1
ATOM 1935 N N . PHE B 2 76 ? 35.543 14.901 37.176 1.00 27.49 74 PHE B N 1
ATOM 1936 C CA . PHE B 2 76 ? 35.750 14.192 38.435 1.00 28.09 74 PHE B CA 1
ATOM 1937 C C . PHE B 2 76 ? 36.255 12.773 38.257 1.00 27.57 74 PHE B C 1
ATOM 1938 O O . PHE B 2 76 ? 35.843 12.064 37.340 1.00 27.12 74 PHE B O 1
ATOM 1946 N N . ARG B 2 77 ? 37.144 12.354 39.155 1.00 26.92 75 ARG B N 1
ATOM 1947 C CA . ARG B 2 77 ? 37.702 11.013 39.089 1.00 27.36 75 ARG B CA 1
ATOM 1948 C C . ARG B 2 77 ? 38.230 10.591 40.451 1.00 27.02 75 ARG B C 1
ATOM 1949 O O . ARG B 2 77 ? 38.382 11.416 41.354 1.00 24.60 75 ARG B O 1
ATOM 1957 N N . LEU B 2 78 ? 38.485 9.300 40.612 1.00 28.83 76 LEU B N 1
ATOM 1958 C CA . LEU B 2 78 ? 39.034 8.832 41.872 1.00 30.82 76 LEU B CA 1
ATOM 1959 C C . LEU B 2 78 ? 40.220 7.906 41.635 1.00 32.25 76 LEU B C 1
ATOM 1960 O O . LEU B 2 78 ? 40.309 7.220 40.612 1.00 31.84 76 LEU B O 1
ATOM 1965 N N . GLU B 2 79 ? 41.136 7.914 42.593 1.00 29.73 77 GLU B N 1
ATOM 1966 C CA . GLU B 2 79 ? 42.319 7.082 42.541 1.00 33.09 77 GLU B CA 1
ATOM 1967 C C . GLU B 2 79 ? 42.348 6.338 43.859 1.00 32.21 77 GLU B C 1
ATOM 1968 O O . GLU B 2 79 ? 42.453 6.957 44.916 1.00 33.71 77 GLU B O 1
ATOM 1974 N N . GLN B 2 80 ? 42.224 5.019 43.813 1.00 31.97 78 GLN B N 1
ATOM 1975 C CA . GLN B 2 80 ? 42.265 4.264 45.049 1.00 32.63 78 GLN B CA 1
ATOM 1976 C C . GLN B 2 80 ? 43.389 3.254 45.016 1.00 32.83 78 GLN B C 1
ATOM 1977 O O . GLN B 2 80 ? 43.487 2.442 44.101 1.00 32.55 78 GLN B O 1
ATOM 1983 N N . LYS B 2 81 ? 44.243 3.318 46.028 1.00 31.91 79 LYS B N 1
ATOM 1984 C CA . LYS B 2 81 ? 45.368 2.410 46.131 1.00 33.00 79 LYS B CA 1
ATOM 1985 C C . LYS B 2 81 ? 45.354 1.773 47.513 1.00 31.66 79 LYS B C 1
ATOM 1986 O O . LYS B 2 81 ? 45.092 2.440 48.505 1.00 32.78 79 LYS B O 1
ATOM 1992 N N . VAL B 2 82 ? 45.612 0.472 47.559 1.00 31.85 80 VAL B N 1
ATOM 1993 C CA . VAL B 2 82 ? 45.657 -0.258 48.813 1.00 31.73 80 VAL B CA 1
ATOM 1994 C C . VAL B 2 82 ? 47.106 -0.698 48.969 1.00 34.09 80 VAL B C 1
ATOM 1995 O O . VAL B 2 82 ? 47.665 -1.343 48.076 1.00 33.73 80 VAL B O 1
ATOM 1999 N N . TYR B 2 83 ? 47.720 -0.330 50.087 1.00 36.33 81 TYR B N 1
ATOM 2000 C CA . TYR B 2 83 ? 49.115 -0.682 50.325 1.00 40.79 81 TYR B CA 1
ATOM 2001 C C . TYR B 2 83 ? 49.322 -1.577 51.525 1.00 42.40 81 TYR B C 1
ATOM 2002 O O . TYR B 2 83 ? 48.507 -1.617 52.447 1.00 42.28 81 TYR B O 1
ATOM 2011 N N . PHE B 2 84 ? 50.442 -2.291 51.487 1.00 44.07 82 PHE B N 1
ATOM 2012 C CA . PHE B 2 84 ? 50.894 -3.117 52.591 1.00 46.90 82 PHE B CA 1
ATOM 2013 C C . PHE B 2 84 ? 52.242 -2.443 52.795 1.00 46.45 82 PHE B C 1
ATOM 2014 O O . PHE B 2 84 ? 53.199 -2.718 52.067 1.00 45.15 82 PHE B O 1
ATOM 2022 N N . LYS B 2 85 ? 52.307 -1.538 53.762 1.00 47.46 83 LYS B N 1
ATOM 2023 C CA . LYS B 2 85 ? 53.527 -0.791 53.992 1.00 49.32 83 LYS B CA 1
ATOM 2024 C C . LYS B 2 85 ? 53.795 -0.026 52.697 1.00 49.51 83 LYS B C 1
ATOM 2025 O O . LYS B 2 85 ? 53.006 0.839 52.313 1.00 49.21 83 LYS B O 1
ATOM 2031 N N . GLY B 2 86 ? 54.878 -0.358 52.004 1.00 48.61 84 GLY B N 1
ATOM 2032 C CA . GLY B 2 86 ? 55.188 0.349 50.775 1.00 48.56 84 GLY B CA 1
ATOM 2033 C C . GLY B 2 86 ? 54.765 -0.341 49.492 1.00 48.94 84 GLY B C 1
ATOM 2034 O O . GLY B 2 86 ? 54.674 0.304 48.447 1.00 48.75 84 GLY B O 1
ATOM 2035 N N . GLN B 2 87 ? 54.499 -1.643 49.561 1.00 48.35 85 GLN B N 1
ATOM 2036 C CA . GLN B 2 87 ? 54.109 -2.391 48.370 1.00 48.47 85 GLN B CA 1
ATOM 2037 C C . GLN B 2 87 ? 52.635 -2.237 48.001 1.00 47.90 85 GLN B C 1
ATOM 2038 O O . GLN B 2 87 ? 51.769 -2.076 48.861 1.00 48.14 85 GLN B O 1
ATOM 2054 N N . LEU B 2 89 ? 49.093 -3.480 46.754 1.00 40.11 87 LEU B N 1
ATOM 2055 C CA . LEU B 2 89 ? 48.246 -4.656 46.725 1.00 37.64 87 LEU B CA 1
ATOM 2056 C C . LEU B 2 89 ? 47.190 -4.447 45.646 1.00 36.68 87 LEU B C 1
ATOM 2057 O O . LEU B 2 89 ? 46.861 -5.368 44.899 1.00 36.79 87 LEU B O 1
ATOM 2062 N N . GLU B 2 90 ? 46.672 -3.226 45.563 1.00 35.81 88 GLU B N 1
ATOM 2063 C CA . GLU B 2 90 ? 45.646 -2.887 44.580 1.00 36.88 88 GLU B CA 1
ATOM 2064 C C . GLU B 2 90 ? 45.717 -1.414 44.195 1.00 36.36 88 GLU B C 1
ATOM 2065 O O . GLU B 2 90 ? 46.213 -0.579 44.952 1.00 35.16 88 GLU B O 1
ATOM 2071 N N . GLU B 2 91 ? 45.220 -1.112 43.003 1.00 36.42 89 GLU B N 1
ATOM 2072 C CA . GLU B 2 91 ? 45.122 0.259 42.539 1.00 38.20 89 GLU B CA 1
ATOM 2073 C C . GLU B 2 91 ? 43.982 0.329 41.535 1.00 38.14 89 GLU B C 1
ATOM 2074 O O . GLU B 2 91 ? 43.905 -0.447 40.575 1.00 37.50 89 GLU B O 1
ATOM 2080 N N . TRP B 2 92 ? 43.059 1.237 41.811 1.00 38.29 90 TRP B N 1
ATOM 2081 C CA . TRP B 2 92 ? 41.897 1.417 40.961 1.00 40.09 90 TRP B CA 1
ATOM 2082 C C . TRP B 2 92 ? 41.792 2.858 40.541 1.00 38.92 90 TRP B C 1
ATOM 2083 O O . TRP B 2 92 ? 42.164 3.770 41.277 1.00 37.98 90 TRP B O 1
ATOM 2094 N N . PHE B 2 93 ? 41.297 3.061 39.333 1.00 39.02 91 PHE B N 1
ATOM 2095 C CA . PHE B 2 93 ? 41.115 4.396 38.833 1.00 38.32 91 PHE B CA 1
ATOM 2096 C C . PHE B 2 93 ? 39.730 4.407 38.213 1.00 37.80 91 PHE B C 1
ATOM 2097 O O . PHE B 2 93 ? 39.213 3.362 37.799 1.00 35.51 91 PHE B O 1
ATOM 2105 N N . PHE B 2 94 ? 39.109 5.577 38.187 1.00 33.72 92 PHE B N 1
ATOM 2106 C CA . PHE B 2 94 ? 37.805 5.687 37.571 1.00 31.32 92 PHE B CA 1
ATOM 2107 C C . PHE B 2 94 ? 37.459 7.123 37.251 1.00 30.22 92 PHE B C 1
ATOM 2108 O O . PHE B 2 94 ? 37.509 8.001 38.111 1.00 30.55 92 PHE B O 1
ATOM 2116 N N . GLU B 2 95 ? 37.106 7.352 35.996 1.00 30.69 93 GLU B N 1
ATOM 2117 C CA . GLU B 2 95 ? 36.739 8.677 35.536 1.00 32.22 93 GLU B CA 1
ATOM 2118 C C . GLU B 2 95 ? 35.218 8.799 35.564 1.00 30.95 93 GLU B C 1
ATOM 2119 O O . GLU B 2 95 ? 34.533 8.119 34.808 1.00 31.63 93 GLU B O 1
ATOM 2125 N N . PHE B 2 96 ? 34.695 9.645 36.450 1.00 29.43 94 PHE B N 1
ATOM 2126 C CA . PHE B 2 96 ? 33.257 9.872 36.542 1.00 28.40 94 PHE B CA 1
ATOM 2127 C C . PHE B 2 96 ? 32.878 10.943 35.530 1.00 28.55 94 PHE B C 1
ATOM 2128 O O . PHE B 2 96 ? 31.862 10.836 34.845 1.00 29.06 94 PHE B O 1
ATOM 2136 N N . GLY B 2 97 ? 33.710 11.976 35.452 1.00 29.11 95 GLY B N 1
ATOM 2137 C CA . GLY B 2 97 ? 33.450 13.081 34.554 1.00 26.55 95 GLY B CA 1
ATOM 2138 C C . GLY B 2 97 ? 32.521 14.066 35.241 1.00 27.65 95 GLY B C 1
ATOM 2139 O O . GLY B 2 97 ? 32.876 14.678 36.253 1.00 27.50 95 GLY B O 1
ATOM 2140 N N . PHE B 2 98 ? 31.313 14.202 34.708 1.00 24.69 96 PHE B N 1
ATOM 2141 C CA . PHE B 2 98 ? 30.332 15.129 35.258 1.00 25.60 96 PHE B CA 1
ATOM 2142 C C . PHE B 2 98 ? 29.723 14.653 36.575 1.00 24.06 96 PHE B C 1
ATOM 2143 O O . PHE B 2 98 ? 29.391 13.472 36.739 1.00 24.58 96 PHE B O 1
ATOM 2151 N N . VAL B 2 99 ? 29.596 15.584 37.517 1.00 25.87 97 VAL B N 1
ATOM 2152 C CA . VAL B 2 99 ? 28.975 15.316 38.809 1.00 22.93 97 VAL B CA 1
ATOM 2153 C C . VAL B 2 99 ? 27.920 16.391 38.982 1.00 23.91 97 VAL B C 1
ATOM 2154 O O . VAL B 2 99 ? 28.202 17.576 38.894 1.00 26.56 97 VAL B O 1
ATOM 2158 N N . ILE B 2 100 ? 26.696 15.950 39.209 1.00 25.25 98 ILE B N 1
ATOM 2159 C CA . ILE B 2 100 ? 25.540 16.826 39.353 1.00 25.82 98 ILE B CA 1
ATOM 2160 C C . ILE B 2 100 ? 25.578 17.671 40.628 1.00 28.03 98 ILE B C 1
ATOM 2161 O O . ILE B 2 100 ? 25.990 17.185 41.684 1.00 28.01 98 ILE B O 1
ATOM 2166 N N . PRO B 2 101 ? 25.182 18.957 40.539 1.00 28.88 99 PRO B N 1
ATOM 2167 C CA . PRO B 2 101 ? 25.203 19.781 41.753 1.00 30.75 99 PRO B CA 1
ATOM 2168 C C . PRO B 2 101 ? 24.218 19.223 42.774 1.00 31.54 99 PRO B C 1
ATOM 2169 O O . PRO B 2 101 ? 23.152 18.716 42.411 1.00 34.43 99 PRO B O 1
ATOM 2173 N N . ASN B 2 102 ? 24.591 19.301 44.046 1.00 32.57 100 ASN B N 1
ATOM 2174 C CA . ASN B 2 102 ? 23.761 18.805 45.137 1.00 34.24 100 ASN B CA 1
ATOM 2175 C C . ASN B 2 102 ? 23.328 17.365 44.914 1.00 33.32 100 ASN B C 1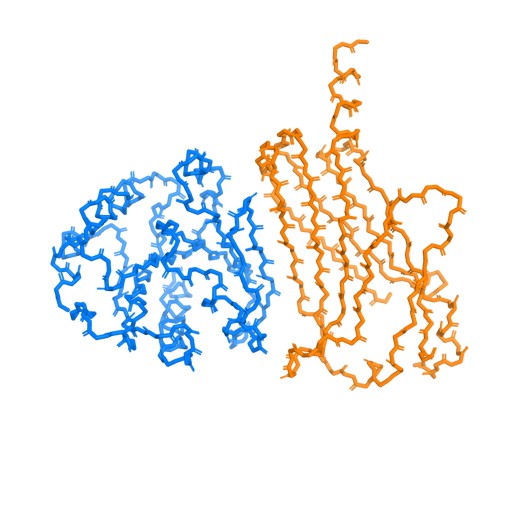
ATOM 2176 O O . ASN B 2 102 ? 22.170 17.009 45.112 1.00 34.85 100 ASN B O 1
ATOM 2181 N N . SER B 2 103 ? 24.279 16.534 44.514 1.00 32.19 101 SER B N 1
ATOM 2182 C CA . SER B 2 103 ? 24.010 15.138 44.252 1.00 28.49 101 SER B CA 1
ATOM 2183 C C . SER B 2 103 ? 24.674 14.242 45.282 1.00 28.74 101 SER B C 1
ATOM 2184 O O . SER B 2 103 ? 25.605 14.662 45.973 1.00 28.80 101 SER B O 1
ATOM 2187 N N . THR B 2 104 ? 24.175 13.014 45.375 1.00 26.74 102 THR B N 1
ATOM 2188 C CA . THR B 2 104 ? 24.739 11.985 46.240 1.00 26.59 102 THR B CA 1
ATOM 2189 C C . THR B 2 104 ? 24.917 10.824 45.270 1.00 27.35 102 THR B C 1
ATOM 2190 O O . THR B 2 104 ? 23.965 10.411 44.600 1.00 27.59 102 THR B O 1
ATOM 2194 N N . ASN B 2 105 ? 26.139 10.308 45.202 1.00 26.23 103 ASN B N 1
ATOM 2195 C CA . ASN B 2 105 ? 26.501 9.275 44.230 1.00 25.05 103 ASN B CA 1
ATOM 2196 C C . ASN B 2 105 ? 27.178 8.042 44.810 1.00 26.68 103 ASN B C 1
ATOM 2197 O O . ASN B 2 105 ? 27.778 8.095 45.876 1.00 25.51 103 ASN B O 1
ATOM 2202 N N . THR B 2 106 ? 27.112 6.927 44.092 1.00 24.88 104 THR B N 1
ATOM 2203 C CA . THR B 2 106 ? 27.766 5.727 44.585 1.00 26.67 104 THR B CA 1
ATOM 2204 C C . THR B 2 106 ? 28.620 5.123 43.472 1.00 28.51 104 THR B C 1
ATOM 2205 O O . THR B 2 106 ? 28.309 5.246 42.281 1.00 24.91 104 THR B O 1
ATOM 2211 N N . TRP B 2 107 ? 29.713 4.494 43.875 1.00 28.40 105 TRP B N 1
ATOM 2212 C CA . TRP B 2 107 ? 30.619 3.842 42.946 1.00 29.48 105 TRP B CA 1
ATOM 2213 C C . TRP B 2 107 ? 31.008 2.525 43.586 1.00 30.17 105 TRP B C 1
ATOM 2214 O O . TRP B 2 107 ? 31.241 2.459 44.797 1.00 29.69 105 TRP B O 1
ATOM 2225 N N . GLN B 2 108 ? 31.064 1.469 42.787 1.00 28.71 106 GLN B N 1
ATOM 2226 C CA . GLN B 2 108 ? 31.432 0.175 43.330 1.00 32.31 106 GLN B CA 1
ATOM 2227 C C . GLN B 2 108 ? 32.249 -0.610 42.318 1.00 35.26 106 GLN B C 1
ATOM 2228 O O . GLN B 2 108 ? 31.960 -0.587 41.121 1.00 34.27 106 GLN B O 1
ATOM 2234 N N . SER B 2 109 ? 33.277 -1.293 42.813 1.00 36.95 107 SER B N 1
ATOM 2235 C CA . SER B 2 109 ? 34.138 -2.114 41.973 1.00 39.21 107 SER B CA 1
ATOM 2236 C C . SER B 2 109 ? 34.215 -3.528 42.548 1.00 41.17 107 SER B C 1
ATOM 2237 O O . SER B 2 109 ? 34.252 -3.702 43.765 1.00 35.95 107 SER B O 1
ATOM 2241 N N . LEU B 2 110 ? 34.235 -4.532 41.670 1.00 46.07 108 LEU B N 1
ATOM 2242 C CA . LEU B 2 110 ? 34.305 -5.929 42.099 1.00 51.77 108 LEU B CA 1
ATOM 2243 C C . LEU B 2 110 ? 35.746 -6.450 42.028 1.00 54.92 108 LEU B C 1
ATOM 2244 O O . LEU B 2 110 ? 36.186 -6.979 41.004 1.00 55.67 108 LEU B O 1
ATOM 2249 N N . ILE B 2 111 ? 36.461 -6.296 43.143 1.00 56.99 109 ILE B N 1
ATOM 2250 C CA . ILE B 2 111 ? 37.859 -6.700 43.284 1.00 59.06 109 ILE B CA 1
ATOM 2251 C C . ILE B 2 111 ? 38.129 -8.211 43.305 1.00 61.49 109 ILE B C 1
ATOM 2252 O O . ILE B 2 111 ? 37.603 -8.942 44.146 1.00 61.86 109 ILE B O 1
ATOM 2257 N N . GLU B 2 112 ? 38.978 -8.662 42.387 1.00 63.90 110 GLU B N 1
ATOM 2258 C CA . GLU B 2 112 ? 39.342 -10.074 42.294 1.00 66.60 110 GLU B CA 1
ATOM 2259 C C . GLU B 2 112 ? 40.800 -10.283 42.708 1.00 66.59 110 GLU B C 1
ATOM 2260 O O . GLU B 2 112 ? 41.727 -9.908 41.986 1.00 67.54 110 GLU B O 1
ATOM 2266 N N . MET B 2 120 ? 49.791 -13.639 52.481 1.00 71.68 118 MET B N 1
ATOM 2267 C CA . MET B 2 120 ? 50.247 -13.094 53.753 1.00 71.70 118 MET B CA 1
ATOM 2268 C C . MET B 2 120 ? 49.217 -13.358 54.856 1.00 72.01 118 MET B C 1
ATOM 2269 O O . MET B 2 120 ? 48.024 -13.109 54.680 1.00 72.07 118 MET B O 1
ATOM 2274 N N . PRO B 2 121 ? 49.679 -13.867 56.012 1.00 72.28 119 PRO B N 1
ATOM 2275 C CA . PRO B 2 121 ? 48.915 -14.218 57.216 1.00 72.57 119 PRO B CA 1
ATOM 2276 C C . PRO B 2 121 ? 47.677 -13.385 57.539 1.00 72.43 119 PRO B C 1
ATOM 2277 O O . PRO B 2 121 ? 46.636 -13.513 56.894 1.00 73.33 119 PRO B O 1
ATOM 2281 N N . ALA B 2 122 ? 47.798 -12.554 58.567 1.00 71.54 120 ALA B N 1
ATOM 2282 C CA . ALA B 2 122 ? 46.712 -11.699 59.020 1.00 70.96 120 ALA B CA 1
ATOM 2283 C C . ALA B 2 122 ? 47.284 -10.851 60.135 1.00 70.55 120 ALA B C 1
ATOM 2284 O O . ALA B 2 122 ? 46.821 -9.742 60.394 1.00 70.93 120 ALA B O 1
ATOM 2286 N N . SER B 2 123 ? 48.299 -11.394 60.796 1.00 70.09 121 SER B N 1
ATOM 2287 C CA . SER B 2 123 ? 48.965 -10.694 61.879 1.00 69.04 121 SER B CA 1
ATOM 2288 C C . SER B 2 123 ? 49.960 -9.733 61.248 1.00 68.29 121 SER B C 1
ATOM 2289 O O . SER B 2 123 ? 50.282 -8.691 61.819 1.00 69.20 121 SER B O 1
ATOM 2292 N N . VAL B 2 124 ? 50.440 -10.090 60.061 1.00 66.74 122 VAL B N 1
ATOM 2293 C CA . VAL B 2 124 ? 51.393 -9.252 59.343 1.00 65.40 122 VAL B CA 1
ATOM 2294 C C . VAL B 2 124 ? 50.655 -8.151 58.580 1.00 63.56 122 VAL B C 1
ATOM 2295 O O . VAL B 2 124 ? 51.168 -7.043 58.419 1.00 63.76 122 VAL B O 1
ATOM 2299 N N . LEU B 2 125 ? 49.446 -8.461 58.121 1.00 61.23 123 LEU B N 1
ATOM 2300 C CA . LEU B 2 125 ? 48.639 -7.499 57.381 1.00 58.28 123 LEU B CA 1
ATOM 2301 C C . LEU B 2 125 ? 47.935 -6.527 58.316 1.00 57.31 123 LEU B C 1
ATOM 2302 O O . LEU B 2 125 ? 48.122 -5.315 58.213 1.00 57.12 123 LEU B O 1
ATOM 2307 N N . THR B 2 126 ? 47.131 -7.067 59.229 1.00 55.58 124 THR B N 1
ATOM 2308 C CA . THR B 2 126 ? 46.376 -6.248 60.167 1.00 53.92 124 THR B CA 1
ATOM 2309 C C . THR B 2 126 ? 47.189 -5.073 60.704 1.00 53.81 124 THR B C 1
ATOM 2310 O O . THR B 2 126 ? 48.336 -5.230 61.135 1.00 53.37 124 THR B O 1
ATOM 2314 N N . GLY B 2 127 ? 46.584 -3.891 60.649 1.00 52.59 125 GLY B N 1
ATOM 2315 C CA . GLY B 2 127 ? 47.239 -2.689 61.123 1.00 51.51 125 GLY B CA 1
ATOM 2316 C C . GLY B 2 127 ? 48.248 -2.113 60.149 1.00 50.17 125 GLY B C 1
ATOM 2317 O O . GLY B 2 127 ? 48.684 -0.978 60.319 1.00 51.53 125 GLY B O 1
ATOM 2318 N N . ASN B 2 128 ? 48.619 -2.883 59.129 1.00 49.57 126 ASN B N 1
ATOM 2319 C CA . ASN B 2 128 ? 49.597 -2.431 58.140 1.00 48.05 126 ASN B CA 1
ATOM 2320 C C . ASN B 2 128 ? 49.022 -2.238 56.742 1.00 46.29 126 ASN B C 1
ATOM 2321 O O . ASN B 2 128 ? 49.761 -1.988 55.789 1.00 46.38 126 ASN B O 1
ATOM 2326 N N . VAL B 2 129 ? 47.705 -2.358 56.627 1.00 43.09 127 VAL B N 1
ATOM 2327 C CA . VAL B 2 129 ? 47.030 -2.188 55.346 1.00 40.41 127 VAL B CA 1
ATOM 2328 C C . VAL B 2 129 ? 46.275 -0.861 55.315 1.00 37.99 127 VAL B C 1
ATOM 2329 O O . VAL B 2 129 ? 45.470 -0.559 56.199 1.00 37.20 127 VAL B O 1
ATOM 2333 N N . ILE B 2 130 ? 46.554 -0.066 54.289 1.00 35.40 128 ILE B N 1
ATOM 2334 C CA . ILE B 2 130 ? 45.909 1.224 54.127 1.00 32.70 128 ILE B CA 1
ATOM 2335 C C . ILE B 2 130 ? 45.195 1.316 52.783 1.00 31.15 128 ILE B C 1
ATOM 2336 O O . ILE B 2 130 ? 45.740 0.915 51.750 1.00 31.05 128 ILE B O 1
ATOM 2341 N N . ILE B 2 131 ? 43.976 1.843 52.811 1.00 29.53 129 ILE B N 1
ATOM 2342 C CA . ILE B 2 131 ? 43.198 2.072 51.599 1.00 29.93 129 ILE B CA 1
ATOM 2343 C C . ILE B 2 131 ? 43.200 3.583 51.453 1.00 28.45 129 ILE B C 1
ATOM 2344 O O . ILE B 2 131 ? 42.628 4.294 52.283 1.00 27.41 129 ILE B O 1
ATOM 2349 N N . GLU B 2 132 ? 43.859 4.076 50.411 1.00 28.36 130 GLU B N 1
ATOM 2350 C CA . GLU B 2 132 ? 43.938 5.508 50.192 1.00 27.56 130 GLU B CA 1
ATOM 2351 C C . GLU B 2 132 ? 43.124 5.889 48.966 1.00 26.49 130 GLU B C 1
ATOM 2352 O O . GLU B 2 132 ? 43.407 5.441 47.853 1.00 26.40 130 GLU B O 1
ATOM 2361 N N . THR B 2 133 ? 42.099 6.701 49.185 1.00 26.78 131 THR B N 1
ATOM 2362 C CA . THR B 2 133 ? 41.253 7.151 48.102 1.00 26.57 131 THR B CA 1
ATOM 2363 C C . THR B 2 133 ? 41.431 8.638 47.873 1.00 25.80 131 THR B C 1
ATOM 2364 O O . THR B 2 133 ? 41.282 9.447 48.791 1.00 26.98 131 THR B O 1
ATOM 2368 N N . LYS B 2 134 ? 41.751 9.002 46.641 1.00 25.71 132 LYS B N 1
ATOM 2369 C CA . LYS B 2 134 ? 41.926 10.406 46.313 1.00 27.95 132 LYS B CA 1
ATOM 2370 C C . LYS B 2 134 ? 40.946 10.785 45.222 1.00 28.20 132 LYS B C 1
ATOM 2371 O O . LYS B 2 134 ? 40.817 10.070 44.221 1.00 29.62 132 LYS B O 1
ATOM 2377 N N . PHE B 2 135 ? 40.239 11.891 45.441 1.00 27.55 133 PHE B N 1
ATOM 2378 C CA . PHE B 2 135 ? 39.267 12.387 44.482 1.00 27.95 133 PHE B CA 1
ATOM 2379 C C . PHE B 2 135 ? 39.768 13.678 43.845 1.00 29.15 133 PHE B C 1
ATOM 2380 O O . PHE B 2 135 ? 40.182 14.608 44.547 1.00 27.36 133 PHE B O 1
ATOM 2388 N N . PHE B 2 136 ? 39.720 13.730 42.516 1.00 28.21 134 PHE B N 1
ATOM 2389 C CA . PHE B 2 136 ? 40.177 14.900 41.766 1.00 30.70 134 PHE B CA 1
ATOM 2390 C C . PHE B 2 136 ? 39.130 15.423 40.802 1.00 31.92 134 PHE B C 1
ATOM 2391 O O . PHE B 2 136 ? 38.260 14.684 40.353 1.00 30.55 134 PHE B O 1
ATOM 2399 N N . ASP B 2 137 ? 39.241 16.706 40.484 1.00 32.42 135 ASP B N 1
ATOM 2400 C CA . ASP B 2 137 ? 38.391 17.332 39.482 1.00 32.56 135 ASP B CA 1
ATOM 2401 C C . ASP B 2 137 ? 39.492 17.825 38.557 1.00 32.81 135 ASP B C 1
ATOM 2402 O O . ASP B 2 137 ? 40.064 18.890 38.767 1.00 32.18 135 ASP B O 1
ATOM 2407 N N . ASP B 2 138 ? 39.794 17.005 37.557 1.00 35.30 136 ASP B N 1
ATOM 2408 C CA . ASP B 2 138 ? 40.875 17.252 36.615 1.00 37.52 136 ASP B CA 1
ATOM 2409 C C . ASP B 2 138 ? 42.133 17.092 37.468 1.00 38.76 136 ASP B C 1
ATOM 2410 O O . ASP B 2 138 ? 42.517 15.966 37.792 1.00 39.76 136 ASP B O 1
ATOM 2415 N N . ASP B 2 139 ? 42.762 18.196 37.856 1.00 39.05 137 ASP B N 1
ATOM 2416 C CA . ASP B 2 139 ? 43.957 18.088 38.687 1.00 41.15 137 ASP B CA 1
ATOM 2417 C C . ASP B 2 139 ? 43.838 18.778 40.037 1.00 39.63 137 ASP B C 1
ATOM 2418 O O . ASP B 2 139 ? 44.833 18.981 40.726 1.00 40.60 137 ASP B O 1
ATOM 2423 N N . LEU B 2 140 ? 42.617 19.135 40.414 1.00 37.39 138 LEU B N 1
ATOM 2424 C CA . LEU B 2 140 ? 42.381 19.749 41.712 1.00 36.42 138 LEU B CA 1
ATOM 2425 C C . LEU B 2 140 ? 42.064 18.637 42.709 1.00 36.53 138 LEU B C 1
ATOM 2426 O O . LEU B 2 140 ? 41.083 17.899 42.541 1.00 34.80 138 LEU B O 1
ATOM 2431 N N . LEU B 2 141 ? 42.893 18.510 43.740 1.00 35.01 139 LEU B N 1
ATOM 2432 C CA . LEU B 2 141 ? 42.660 17.498 44.760 1.00 33.64 139 LEU B CA 1
ATOM 2433 C C . LEU B 2 141 ? 41.442 17.932 45.579 1.00 33.51 139 LEU B C 1
ATOM 2434 O O . LEU B 2 141 ? 41.499 18.904 46.335 1.00 33.11 139 LEU B O 1
ATOM 2439 N N . VAL B 2 142 ? 40.334 17.216 45.426 1.00 31.01 140 VAL B N 1
ATOM 2440 C CA . VAL B 2 142 ? 39.117 17.563 46.146 1.00 30.83 140 VAL B CA 1
ATOM 2441 C C . VAL B 2 142 ? 39.059 16.958 47.534 1.00 32.08 140 VAL B C 1
ATOM 2442 O O . VAL B 2 142 ? 38.534 17.572 48.466 1.00 33.82 140 VAL B O 1
ATOM 2446 N N . SER B 2 143 ? 39.590 15.749 47.670 1.00 33.27 141 SER B N 1
ATOM 2447 C CA . SER B 2 143 ? 39.576 15.077 48.960 1.00 33.91 141 SER B CA 1
ATOM 2448 C C . SER B 2 143 ? 40.470 13.848 49.004 1.00 33.62 141 SER B C 1
ATOM 2449 O O . SER B 2 143 ? 40.676 13.163 47.992 1.00 31.49 141 SER B O 1
ATOM 2452 N N . THR B 2 144 ? 41.015 13.582 50.187 1.00 34.56 142 THR B N 1
ATOM 2453 C CA . THR B 2 144 ? 41.874 12.427 50.392 1.00 36.66 142 THR B CA 1
ATOM 2454 C C . THR B 2 144 ? 41.357 11.636 51.585 1.00 37.01 142 THR B C 1
ATOM 2455 O O . THR B 2 144 ? 40.958 12.210 52.606 1.00 37.15 142 THR B O 1
ATOM 2459 N N . SER B 2 145 ? 41.355 10.315 51.441 1.00 35.34 143 SER B N 1
ATOM 2460 C CA . SER B 2 145 ? 40.881 9.423 52.489 1.00 36.54 143 SER B CA 1
ATOM 2461 C C . SER B 2 145 ? 41.841 8.267 52.731 1.00 34.87 143 SER B C 1
ATOM 2462 O O . SER B 2 145 ? 42.345 7.651 51.797 1.00 33.34 143 SER B O 1
ATOM 2465 N N . ARG B 2 146 ? 42.109 7.997 54.001 1.00 35.37 144 ARG B N 1
ATOM 2466 C CA . ARG B 2 146 ? 42.976 6.895 54.379 1.00 36.34 144 ARG B CA 1
ATOM 2467 C C . ARG B 2 146 ? 42.227 6.088 55.421 1.00 34.97 144 ARG B C 1
ATOM 2468 O O . ARG B 2 146 ? 41.644 6.648 56.349 1.00 36.82 144 ARG B O 1
ATOM 2476 N N . VAL B 2 147 ? 42.227 4.773 55.242 1.00 33.50 145 VAL B N 1
ATOM 2477 C CA . VAL B 2 147 ? 41.565 3.861 56.156 1.00 33.52 145 VAL B CA 1
ATOM 2478 C C . VAL B 2 147 ? 42.526 2.722 56.403 1.00 33.81 145 VAL B C 1
ATOM 2479 O O . VAL B 2 147 ? 42.896 2.011 55.470 1.00 34.17 145 VAL B O 1
ATOM 2483 N N . ARG B 2 148 ? 42.940 2.559 57.655 1.00 32.65 146 ARG B N 1
ATOM 2484 C CA . ARG B 2 148 ? 43.868 1.498 58.019 1.00 34.98 146 ARG B CA 1
ATOM 2485 C C . ARG B 2 148 ? 43.036 0.265 58.341 1.00 34.59 146 ARG B C 1
ATOM 2486 O O . ARG B 2 148 ? 42.067 0.347 59.092 1.00 35.50 146 ARG B O 1
ATOM 2498 N N . LEU B 2 149 ? 43.401 -0.876 57.768 1.00 35.24 147 LEU B N 1
ATOM 2499 C CA . LEU B 2 149 ? 42.629 -2.087 58.009 1.00 36.66 147 LEU B CA 1
ATOM 2500 C C . LEU B 2 149 ? 43.158 -3.004 59.099 1.00 39.01 147 LEU B C 1
ATOM 2501 O O . LEU B 2 149 ? 44.365 -3.218 59.246 1.00 38.53 147 LEU B O 1
ATOM 2506 N N . PHE B 2 150 ? 42.217 -3.538 59.864 1.00 40.75 148 PHE B N 1
ATOM 2507 C CA . PHE B 2 150 ? 42.505 -4.474 60.934 1.00 44.46 148 PHE B CA 1
ATOM 2508 C C . PHE B 2 150 ? 41.563 -5.643 60.705 1.00 45.88 148 PHE B C 1
ATOM 2509 O O . PHE B 2 150 ? 40.342 -5.474 60.700 1.00 46.18 148 PHE B O 1
ATOM 2517 N N . TYR B 2 151 ? 42.128 -6.827 60.498 1.00 47.91 149 TYR B N 1
ATOM 2518 C CA . TYR B 2 151 ? 41.317 -8.007 60.248 1.00 49.21 149 TYR B CA 1
ATOM 2519 C C . TYR B 2 151 ? 40.883 -8.679 61.542 1.00 50.58 149 TYR B C 1
ATOM 2520 O O . TYR B 2 151 ? 41.692 -9.277 62.252 1.00 49.60 149 TYR B O 1
ATOM 2529 N N . VAL B 2 152 ? 39.586 -8.559 61.827 1.00 52.19 150 VAL B N 1
ATOM 2530 C CA . VAL B 2 152 ? 38.953 -9.092 63.031 1.00 54.84 150 VAL B CA 1
ATOM 2531 C C . VAL B 2 152 ? 39.308 -8.197 64.218 1.00 56.44 150 VAL B C 1
ATOM 2532 O O . VAL B 2 152 ? 40.044 -7.206 64.012 1.00 57.54 150 VAL B O 1
#

Secondary structure (DSSP, 8-state):
--EEEEEE-STTSSHHHHHHHHTT---SS----SSEEEEEEEETTEEEEEEEE--SHHHHTTGGGG-TT-SEEEEEEETT-GGGHHHHHHHHHHHHT-GGGTT-EEEEEEE-TTSTT----HHHHHTTGGG--SS-EEEEE--TTT-TTHHHHHHHHHHHHHT-/-HHHHHHHHHHHTEEEEEEEEEETTTTEEEEEE-S-TT-TT---EEEE-GGGGG-S-EEEEEEEEESS-EEEEEEEEEEEETT--EEEEEEEEEE-TTEEEEEEEEE---STTTTTSEEEEEEEEETTEEEEEEEEEEEE-

Radius of gyration: 20.35 Å; Cα contacts (8 Å, |Δi|>4): 668; chains: 2; bounding box: 57×51×51 Å

Organism: Mus musculus (NCBI:txid10090)

Solvent-accessible surface area: 14675 Å² total

GO terms:
  GO:0005525 GTP binding (F, IDA)
  GO:0019003 GDP binding (F, IDA)
  GO:0005515 protein binding (F, IPI)
  GO:0005737 cytoplasm (C, IDA)

B-factor: mean 39.97, std 11.5, range [18.27, 79.05]

Sequence (305 aa):
RELRLLMLGLDNAGKTTILKKFNGEDVDTISPTLGFNNIKTLEHRGFKLNIWDVGGQKSLRSYWRNYFESTDGLIWVVDSADRQRMQDCQRELQSLLVEERLAGATLLIFANKQDLPGALSNAIQEALELDSIRSHHWRIQGCSAVTGEDLLPGIDWLLDDISSRSAKDERAREILRGFKLNWMNLRDAETGKILWQGTEDLSVPGVEHEARVPKKILKCKAVSRELNFSSTEQMEKFRLEQKVYFKGQLEEWFFEFGFVIPNSTNTWQSLIEMPASVLTGNVIIETKFFDDDLLVSTSRVRLFYV